Protein AF-0000000082581754 (afdb_homodimer)

pLDDT: mean 94.75, std 6.31, range [58.22, 98.94]

InterPro domains:
  IPR000086 NUDIX hydrolase domain [PF00293] (7-72)
  IPR000086 NUDIX hydrolase domain [PS51462] (4-154)
  IPR015797 NUDIX hydrolase-like domain superfamily [SSF55811] (6-152)
  IPR020084 NUDIX hydrolase, conserved site [PS00893] (45-66)

Structure (mmCIF, N/CA/C/O backbone):
data_AF-0000000082581754-model_v1
#
loop_
_entity.id
_entity.type
_entity.pdbx_description
1 polymer 'NUDIX domain-containing protein'
#
loop_
_atom_site.group_PDB
_atom_site.id
_atom_site.type_symbol
_atom_site.label_atom_id
_atom_site.label_alt_id
_atom_site.label_comp_id
_atom_site.label_asym_id
_atom_site.label_entity_id
_atom_site.label_seq_id
_atom_site.pdbx_PDB_ins_code
_atom_site.Cartn_x
_atom_site.Cartn_y
_atom_site.Cartn_z
_atom_site.occupancy
_atom_site.B_iso_or_equiv
_atom_site.auth_seq_id
_atom_site.auth_comp_id
_atom_site.auth_asym_id
_atom_site.auth_atom_id
_atom_site.pdbx_PDB_model_num
ATOM 1 N N . MET A 1 1 ? 9.469 -14.641 16.922 1 58.22 1 MET A N 1
ATOM 2 C CA . MET A 1 1 ? 8.242 -14.398 16.172 1 58.22 1 MET A CA 1
ATOM 3 C C . MET A 1 1 ? 8.469 -13.352 15.086 1 58.22 1 MET A C 1
ATOM 5 O O . MET A 1 1 ? 9.094 -12.32 15.328 1 58.22 1 MET A O 1
ATOM 9 N N . GLU A 1 2 ? 8.148 -13.734 13.773 1 81.12 2 GLU A N 1
ATOM 10 C CA . GLU A 1 2 ? 8.398 -12.828 12.656 1 81.12 2 GLU A CA 1
ATOM 11 C C . GLU A 1 2 ? 7.602 -11.539 12.797 1 81.12 2 GLU A C 1
ATOM 13 O O . GLU A 1 2 ? 6.434 -11.562 13.195 1 81.12 2 GLU A O 1
ATOM 18 N N . LYS A 1 3 ? 8.336 -10.391 12.797 1 90.81 3 LYS A N 1
ATOM 19 C CA . LYS A 1 3 ? 7.688 -9.086 12.844 1 90.81 3 LYS A CA 1
ATOM 20 C C . LYS A 1 3 ? 7.465 -8.531 11.445 1 90.81 3 LYS A C 1
ATOM 22 O O . LYS A 1 3 ? 8.289 -8.734 10.547 1 90.81 3 LYS A O 1
ATOM 27 N N . PHE A 1 4 ? 6.332 -7.867 11.344 1 94.31 4 PHE A N 1
ATOM 28 C CA . PHE A 1 4 ? 5.969 -7.352 10.031 1 94.31 4 PHE A CA 1
ATOM 29 C C . PHE A 1 4 ? 5.848 -5.832 10.062 1 94.31 4 PHE A C 1
ATOM 31 O O . PHE A 1 4 ? 5.633 -5.242 11.125 1 94.31 4 PHE A O 1
ATOM 38 N N . ALA A 1 5 ? 6.051 -5.23 8.906 1 96.12 5 ALA A N 1
ATOM 39 C CA . ALA A 1 5 ? 5.785 -3.803 8.758 1 96.12 5 ALA A CA 1
ATOM 40 C C . ALA A 1 5 ? 4.316 -3.486 9.031 1 96.12 5 ALA A C 1
ATOM 42 O O . ALA A 1 5 ? 3.49 -4.395 9.141 1 96.12 5 ALA A O 1
ATOM 43 N N . LYS A 1 6 ? 4.039 -2.232 9.242 1 96.25 6 LYS A N 1
ATOM 44 C CA . LYS A 1 6 ? 2.66 -1.803 9.453 1 96.25 6 LYS A CA 1
ATOM 45 C C . LYS A 1 6 ? 2.207 -0.849 8.359 1 96.25 6 LYS A C 1
ATOM 47 O O . LYS A 1 6 ? 2.971 0.018 7.926 1 96.25 6 LYS A O 1
ATOM 52 N N . PRO A 1 7 ? 0.976 -1.018 7.895 1 97.88 7 PRO A N 1
ATOM 53 C CA . PRO A 1 7 ? 0.457 -0.084 6.895 1 97.88 7 PRO A CA 1
ATOM 54 C C . PRO A 1 7 ? -0.08 1.206 7.508 1 97.88 7 PRO A C 1
ATOM 56 O O . PRO A 1 7 ? -0.582 1.193 8.633 1 97.88 7 PRO A O 1
ATOM 59 N N . ALA A 1 8 ? 0.047 2.273 6.781 1 98.25 8 ALA A N 1
ATOM 60 C CA . ALA A 1 8 ? -0.428 3.588 7.203 1 98.25 8 ALA A CA 1
ATOM 61 C C . ALA A 1 8 ? -0.979 4.379 6.02 1 98.25 8 ALA A C 1
ATOM 63 O O . ALA A 1 8 ? -0.804 3.982 4.867 1 98.25 8 ALA A O 1
ATOM 64 N N . VAL A 1 9 ? -1.721 5.418 6.348 1 98.75 9 VAL A N 1
ATOM 65 C CA . VAL A 1 9 ? -2.264 6.34 5.352 1 98.75 9 VAL A CA 1
ATOM 66 C C . VAL A 1 9 ? -1.836 7.77 5.684 1 98.75 9 VAL A C 1
ATOM 68 O O . VAL A 1 9 ? -1.629 8.109 6.852 1 98.75 9 VAL A O 1
ATOM 71 N N . GLY A 1 10 ? -1.624 8.539 4.676 1 98.75 10 GLY A N 1
ATOM 72 C CA . GLY A 1 10 ? -1.307 9.953 4.801 1 98.75 10 GLY A CA 1
ATOM 73 C C . GLY A 1 10 ? -2.004 10.82 3.766 1 98.75 10 GLY A C 1
ATOM 74 O O . GLY A 1 10 ? -2.365 10.336 2.689 1 98.75 10 GLY A O 1
ATOM 75 N N . ALA A 1 11 ? -2.221 12.078 4.066 1 98.88 11 ALA A N 1
ATOM 76 C CA . ALA A 1 11 ? -2.984 12.977 3.205 1 98.88 11 ALA A CA 1
ATOM 77 C C . ALA A 1 11 ? -2.191 14.242 2.891 1 98.88 11 ALA A C 1
ATOM 79 O O . ALA A 1 11 ? -1.856 15.016 3.795 1 98.88 11 ALA A O 1
ATOM 80 N N . ILE A 1 12 ? -1.877 14.422 1.675 1 98.88 12 ILE A N 1
ATOM 81 C CA . ILE A 1 12 ? -1.532 15.766 1.221 1 98.88 12 ILE A CA 1
ATOM 82 C C . ILE A 1 12 ? -2.807 16.562 0.962 1 98.88 12 ILE A C 1
ATOM 84 O O . ILE A 1 12 ? -3.52 16.312 -0.012 1 98.88 12 ILE A O 1
ATOM 88 N N . ILE A 1 13 ? -3.084 17.453 1.832 1 98.88 13 ILE A N 1
ATOM 89 C CA . ILE A 1 13 ? -4.297 18.266 1.74 1 98.88 13 ILE A CA 1
ATOM 90 C C . ILE A 1 13 ? -3.955 19.656 1.21 1 98.88 13 ILE A C 1
ATOM 92 O O . ILE A 1 13 ? -3.164 20.375 1.818 1 98.88 13 ILE A O 1
ATOM 96 N N . GLU A 1 14 ? -4.578 19.969 0.118 1 98.12 14 GLU A N 1
ATOM 97 C CA . GLU A 1 14 ? -4.262 21.25 -0.52 1 98.12 14 GLU A CA 1
ATOM 98 C C . GLU A 1 14 ? -5.488 22.156 -0.587 1 98.12 14 GLU A C 1
ATOM 100 O O . GLU A 1 14 ? -6.621 21.672 -0.526 1 98.12 14 GLU A O 1
ATOM 105 N N . LYS A 1 15 ? -5.254 23.344 -0.598 1 96.12 15 LYS A N 1
ATOM 106 C CA . LYS A 1 15 ? -6.27 24.344 -0.876 1 96.12 15 LYS A CA 1
ATOM 107 C C . LYS A 1 15 ? -5.684 25.516 -1.659 1 96.12 15 LYS A C 1
ATOM 109 O O . LYS A 1 15 ? -4.469 25.734 -1.651 1 96.12 15 LYS A O 1
ATOM 114 N N . GLU A 1 16 ? -6.531 26.156 -2.381 1 95.31 16 GLU A N 1
ATOM 115 C CA . GLU A 1 16 ? -6.133 27.344 -3.137 1 95.31 16 GLU A CA 1
ATOM 116 C C . GLU A 1 16 ? -6.836 28.594 -2.619 1 95.31 16 GLU A C 1
ATOM 118 O O . GLU A 1 16 ? -8.062 28.609 -2.492 1 95.31 16 GLU A O 1
ATOM 123 N N . ILE A 1 17 ? -6.074 29.562 -2.25 1 92.38 17 ILE A N 1
ATOM 124 C CA . ILE A 1 17 ? -6.582 30.859 -1.815 1 92.38 17 ILE A CA 1
ATOM 125 C C . ILE A 1 17 ? -6.008 31.969 -2.699 1 92.38 17 ILE A C 1
ATOM 127 O O . ILE A 1 17 ? -4.793 32.188 -2.721 1 92.38 17 ILE A O 1
ATOM 131 N N . ASP A 1 18 ? -6.855 32.688 -3.467 1 94.38 18 ASP A N 1
ATOM 132 C CA . ASP A 1 18 ? -6.469 33.812 -4.309 1 94.38 18 ASP A CA 1
ATOM 133 C C . ASP A 1 18 ? -5.363 33.406 -5.289 1 94.38 18 ASP A C 1
ATOM 135 O O . ASP A 1 18 ? -4.367 34.125 -5.426 1 94.38 18 ASP A O 1
ATOM 139 N N . GLY A 1 19 ? -5.406 32.188 -5.773 1 93.75 19 GLY A N 1
ATOM 140 C CA . GLY A 1 19 ? -4.48 31.734 -6.793 1 93.75 19 GLY A CA 1
ATOM 141 C C . GLY A 1 19 ? -3.213 31.141 -6.223 1 93.75 19 GLY A C 1
ATOM 142 O O . GLY A 1 19 ? -2.346 30.672 -6.969 1 93.75 19 GLY A O 1
ATOM 143 N N . GLU A 1 20 ? -3.137 31.203 -4.895 1 96.06 20 GLU A N 1
ATOM 144 C CA . GLU A 1 20 ? -1.975 30.641 -4.219 1 96.06 20 GLU A CA 1
ATOM 145 C C . GLU A 1 20 ? -2.303 29.266 -3.619 1 96.06 20 GLU A C 1
ATOM 147 O O . GLU A 1 20 ? -3.373 29.078 -3.037 1 96.06 20 GLU A O 1
ATOM 152 N N . LYS A 1 21 ? -1.364 28.359 -3.818 1 97.31 21 LYS A N 1
ATOM 153 C CA . LYS A 1 21 ? -1.571 27 -3.311 1 97.31 21 LYS A CA 1
ATOM 154 C C . LYS A 1 21 ? -1.001 26.844 -1.904 1 97.31 21 LYS A C 1
ATOM 156 O O . LYS A 1 21 ? 0.095 27.328 -1.616 1 97.31 21 LYS A O 1
ATOM 161 N N . PHE A 1 22 ? -1.786 26.25 -1.06 1 98.31 22 PHE A N 1
ATOM 162 C CA . PHE A 1 22 ? -1.384 25.938 0.308 1 98.31 22 PHE A CA 1
ATOM 163 C C . PHE A 1 22 ? -1.492 24.438 0.583 1 98.31 22 PHE A C 1
ATOM 165 O O . PHE A 1 22 ? -2.35 23.766 0.014 1 98.31 22 PHE A O 1
ATOM 172 N N . ILE A 1 23 ? -0.626 23.922 1.384 1 98.62 23 ILE A N 1
ATOM 173 C CA . ILE A 1 23 ? -0.651 22.531 1.849 1 98.62 23 ILE A CA 1
ATOM 174 C C . ILE A 1 23 ? -0.729 22.5 3.373 1 98.62 23 ILE A C 1
ATOM 176 O O . ILE A 1 23 ? -0.051 23.281 4.051 1 98.62 23 ILE A O 1
ATOM 180 N N . LEU A 1 24 ? -1.583 21.688 3.914 1 98.31 24 LEU A N 1
ATOM 181 C CA . LEU A 1 24 ? -1.697 21.547 5.359 1 98.31 24 LEU A CA 1
ATOM 182 C C . LEU A 1 24 ? -0.511 20.766 5.926 1 98.31 24 LEU A C 1
ATOM 184 O O . LEU A 1 24 ? -0.194 19.672 5.453 1 98.31 24 LEU A O 1
ATOM 188 N N . VAL A 1 25 ? 0.156 21.375 6.875 1 97.69 25 VAL A N 1
ATOM 189 C CA . VAL A 1 25 ? 1.265 20.703 7.547 1 97.69 25 VAL A CA 1
ATOM 190 C C . VAL A 1 25 ? 1.129 20.859 9.055 1 97.69 25 VAL A C 1
ATOM 192 O O . VAL A 1 25 ? 0.3 21.641 9.531 1 97.69 25 VAL A O 1
ATOM 195 N N . GLN A 1 26 ? 1.833 20.031 9.742 1 96.62 26 GLN A N 1
ATOM 196 C CA . GLN A 1 26 ? 1.877 20.047 11.195 1 96.62 26 GLN A CA 1
ATOM 197 C C . GLN A 1 26 ? 3.254 19.641 11.711 1 96.62 26 GLN A C 1
ATOM 199 O O . GLN A 1 26 ? 4.098 19.172 10.938 1 96.62 26 GLN A O 1
ATOM 204 N N . GLU A 1 27 ? 3.451 19.938 12.953 1 94.19 27 GLU A N 1
ATOM 205 C CA . GLU A 1 27 ? 4.668 19.484 13.625 1 94.19 27 GLU A CA 1
ATOM 206 C C . GLU A 1 27 ? 4.414 18.203 14.414 1 94.19 27 GLU A C 1
ATOM 208 O O . GLU A 1 27 ? 3.469 18.125 15.203 1 94.19 27 GLU A O 1
ATOM 213 N N . ARG A 1 28 ? 5.23 17.219 14.133 1 91.69 28 ARG A N 1
ATOM 214 C CA . ARG A 1 28 ? 5.113 15.93 14.82 1 91.69 28 ARG A CA 1
ATOM 215 C C . ARG A 1 28 ? 5.387 16.078 16.312 1 91.69 28 ARG A C 1
ATOM 217 O O . ARG A 1 28 ? 6.391 16.672 16.703 1 91.69 28 ARG A O 1
ATOM 224 N N . GLN A 1 29 ? 4.422 15.617 17.141 1 87.25 29 GLN A N 1
ATOM 225 C CA . GLN A 1 29 ? 4.582 15.578 18.594 1 87.25 29 GLN A CA 1
ATOM 226 C C . GLN A 1 29 ? 3.977 14.305 19.172 1 87.25 29 GLN A C 1
ATOM 228 O O . GLN A 1 29 ? 2.814 14.289 19.578 1 87.25 29 GLN A O 1
ATOM 233 N N . LYS A 1 30 ? 4.844 13.273 19.188 1 81.44 30 LYS A N 1
ATOM 234 C CA . LYS A 1 30 ? 4.387 11.992 19.734 1 81.44 30 LYS A CA 1
ATOM 235 C C . LYS A 1 30 ? 5.062 11.695 21.078 1 81.44 30 LYS A C 1
ATOM 237 O O . LYS A 1 30 ? 6.227 12.047 21.281 1 81.44 30 LYS A O 1
ATOM 242 N N . GLU A 1 31 ? 4.359 11.164 21.984 1 77.12 31 GLU A N 1
ATOM 243 C CA . GLU A 1 31 ? 4.867 10.867 23.328 1 77.12 31 GLU A CA 1
ATOM 244 C C . GLU A 1 31 ? 6.195 10.117 23.266 1 77.12 31 GLU A C 1
ATOM 246 O O . GLU A 1 31 ? 7.137 10.445 23.984 1 77.12 31 GLU A O 1
ATOM 251 N N . TYR A 1 32 ? 6.387 9.227 22.359 1 72.88 32 TYR A N 1
ATOM 252 C CA . TYR A 1 32 ? 7.629 8.477 22.219 1 72.88 32 TYR A CA 1
ATOM 253 C C . TYR A 1 32 ? 8.266 8.711 20.859 1 72.88 32 TYR A C 1
ATOM 255 O O . TYR A 1 32 ? 8.867 7.805 20.281 1 72.88 32 TYR A O 1
ATOM 263 N N . GLY A 1 33 ? 8.164 9.922 20.453 1 76.06 33 GLY A N 1
ATOM 264 C CA . GLY A 1 33 ? 8.625 10.203 19.094 1 76.06 33 GLY A CA 1
ATOM 265 C C . GLY A 1 33 ? 10.117 10.453 19.016 1 76.06 33 GLY A C 1
ATOM 266 O O . GLY A 1 33 ? 10.711 10.367 17.938 1 76.06 33 GLY A O 1
ATOM 267 N N . GLY A 1 34 ? 10.727 10.75 20.188 1 79.44 34 GLY A N 1
ATOM 268 C CA . GLY A 1 34 ? 12.172 10.93 20.234 1 79.44 34 GLY A CA 1
ATOM 269 C C . GLY A 1 34 ? 12.664 12.008 19.297 1 79.44 34 GLY A C 1
ATOM 270 O O . GLY A 1 34 ? 12.172 13.141 19.312 1 79.44 34 GLY A O 1
ATOM 271 N N . LYS A 1 35 ? 13.664 11.594 18.453 1 82.38 35 LYS A N 1
ATOM 272 C CA . LYS A 1 35 ? 14.375 12.516 17.578 1 82.38 35 LYS A CA 1
ATOM 273 C C . LYS A 1 35 ? 13.461 13.031 16.469 1 82.38 35 LYS A C 1
ATOM 275 O O . LYS A 1 35 ? 13.773 14.016 15.805 1 82.38 35 LYS A O 1
ATOM 280 N N . GLU A 1 36 ? 12.312 12.383 16.234 1 87.69 36 GLU A N 1
ATOM 281 C CA . GLU A 1 36 ? 11.43 12.758 15.141 1 87.69 36 GLU A CA 1
ATOM 282 C C . GLU A 1 36 ? 10.461 13.859 15.555 1 87.69 36 GLU A C 1
ATOM 284 O O . GLU A 1 36 ? 9.828 14.492 14.711 1 87.69 36 GLU A O 1
ATOM 289 N N . ASN A 1 37 ? 10.367 14.094 16.875 1 90.06 37 ASN A N 1
ATOM 290 C CA . ASN A 1 37 ? 9.523 15.195 17.328 1 90.06 37 ASN A CA 1
ATOM 291 C C . ASN A 1 37 ? 10.047 16.547 16.844 1 90.06 37 ASN A C 1
ATOM 293 O O . ASN A 1 37 ? 11.258 16.781 16.875 1 90.06 37 ASN A O 1
ATOM 297 N N . GLY A 1 38 ? 9.109 17.344 16.375 1 91.69 38 GLY A N 1
ATOM 298 C CA . GLY A 1 38 ? 9.484 18.656 15.859 1 91.69 38 GLY A CA 1
ATOM 299 C C . GLY A 1 38 ? 9.562 18.719 14.352 1 91.69 38 GLY A C 1
ATOM 300 O O . GLY A 1 38 ? 9.555 19.797 13.758 1 91.69 38 GLY A O 1
ATOM 301 N N . MET A 1 39 ? 9.609 17.578 13.711 1 94.12 39 MET A N 1
ATOM 302 C CA . MET A 1 39 ? 9.688 17.516 12.25 1 94.12 39 MET A CA 1
ATOM 303 C C . MET A 1 39 ? 8.344 17.891 11.625 1 94.12 39 MET A C 1
ATOM 305 O O . MET A 1 39 ? 7.293 17.672 12.227 1 94.12 39 MET A O 1
ATOM 309 N N . LEU A 1 40 ? 8.43 18.406 10.445 1 96.56 40 LEU A N 1
ATOM 310 C CA . LEU A 1 40 ? 7.23 18.719 9.672 1 96.56 40 LEU A CA 1
ATOM 311 C C . LEU A 1 40 ? 6.641 17.453 9.055 1 96.56 40 LEU A C 1
ATOM 313 O O . LEU A 1 40 ? 7.375 16.594 8.57 1 96.56 40 LEU A O 1
ATOM 317 N N . GLU A 1 41 ? 5.301 17.328 9.133 1 97 41 GLU A N 1
ATOM 318 C CA . GLU A 1 41 ? 4.645 16.156 8.547 1 97 41 GLU A CA 1
ATOM 319 C C . GLU A 1 41 ? 3.256 16.516 8.023 1 97 41 GLU A C 1
ATOM 321 O O . GLU A 1 41 ? 2.738 17.594 8.297 1 97 41 GLU A O 1
ATOM 326 N N . ILE A 1 42 ? 2.762 15.703 7.152 1 98.12 42 ILE A N 1
ATOM 327 C CA . ILE A 1 42 ? 1.354 15.742 6.773 1 98.12 42 ILE A CA 1
ATOM 328 C C . ILE A 1 42 ? 0.55 14.812 7.68 1 98.12 42 ILE A C 1
ATOM 330 O O . ILE A 1 42 ? 1.111 13.922 8.32 1 98.12 42 ILE A O 1
ATOM 334 N N . PRO A 1 43 ? -0.747 15.086 7.863 1 97.5 43 PRO A N 1
ATOM 335 C CA . PRO A 1 43 ? -1.553 14.172 8.672 1 97.5 43 PRO A CA 1
ATOM 336 C C . PRO A 1 43 ? -1.482 12.734 8.18 1 97.5 43 PRO A C 1
ATOM 338 O O . PRO A 1 43 ? -1.605 12.477 6.98 1 97.5 43 PRO A O 1
ATOM 341 N N . ALA A 1 44 ? -1.286 11.836 9.086 1 97.31 44 ALA A N 1
ATOM 342 C CA . ALA A 1 44 ? -1.122 10.43 8.742 1 97.31 44 ALA A CA 1
ATOM 343 C C . ALA A 1 44 ? -1.36 9.539 9.961 1 97.31 44 ALA A C 1
ATOM 345 O O . ALA A 1 44 ? -1.372 10.016 11.094 1 97.31 44 ALA A O 1
ATOM 346 N N . GLY A 1 45 ? -1.563 8.289 9.727 1 96.25 45 GLY A N 1
ATOM 347 C CA . GLY A 1 45 ? -1.725 7.332 10.805 1 96.25 45 GLY A CA 1
ATOM 348 C C . GLY A 1 45 ? -1.857 5.902 10.328 1 96.25 45 GLY A C 1
ATOM 349 O O . GLY A 1 45 ? -1.938 5.652 9.117 1 96.25 45 GLY A O 1
ATOM 350 N N . LYS A 1 46 ? -1.871 5.016 11.289 1 96.69 46 LYS A N 1
ATOM 351 C CA . LYS A 1 46 ? -1.91 3.592 10.969 1 96.69 46 LYS A CA 1
ATOM 352 C C . LYS A 1 46 ? -3.328 3.145 10.625 1 96.69 46 LYS A C 1
ATOM 354 O O . LYS A 1 46 ? -4.301 3.783 11.031 1 96.69 46 LYS A O 1
ATOM 359 N N . ILE A 1 47 ? -3.402 2.105 9.859 1 98.19 47 ILE A N 1
ATOM 360 C CA . ILE A 1 47 ? -4.68 1.529 9.453 1 98.19 47 ILE A CA 1
ATOM 361 C C . ILE A 1 47 ? -5.059 0.398 10.406 1 98.19 47 ILE A C 1
ATOM 363 O O . ILE A 1 47 ? -4.328 -0.586 10.531 1 98.19 47 ILE A O 1
ATOM 367 N N . ARG A 1 48 ? -6.234 0.46 11.039 1 97.5 48 ARG A N 1
ATOM 368 C CA . ARG A 1 48 ? -6.73 -0.586 11.93 1 97.5 48 ARG A CA 1
ATOM 369 C C . ARG A 1 48 ? -7.195 -1.804 11.133 1 97.5 48 ARG A C 1
ATOM 371 O O . ARG A 1 48 ? -7.473 -1.703 9.938 1 97.5 48 ARG A O 1
ATOM 378 N N . GLU A 1 49 ? -7.289 -2.936 11.852 1 97.5 49 GLU A N 1
ATOM 379 C CA . GLU A 1 49 ? -7.742 -4.168 11.211 1 97.5 49 GLU A CA 1
ATOM 380 C C . GLU A 1 49 ? -9.109 -3.979 10.562 1 97.5 49 GLU A C 1
ATOM 382 O O . GLU A 1 49 ? -10.062 -3.539 11.219 1 97.5 49 GLU A O 1
ATOM 387 N N . TYR A 1 50 ? -9.203 -4.184 9.211 1 97.38 50 TYR A N 1
ATOM 388 C CA . TYR A 1 50 ? -10.406 -4.23 8.383 1 97.38 50 TYR A CA 1
ATOM 389 C C . TYR A 1 50 ? -11.008 -2.84 8.219 1 97.38 50 TYR A C 1
ATOM 391 O O . TYR A 1 50 ? -12.125 -2.695 7.727 1 97.38 50 TYR A O 1
ATOM 399 N N . GLU A 1 51 ? -10.227 -1.842 8.664 1 97.94 51 GLU A N 1
ATOM 400 C CA . GLU A 1 51 ? -10.664 -0.47 8.422 1 97.94 51 GLU A CA 1
ATOM 401 C C . GLU A 1 51 ? -10.406 -0.059 6.977 1 97.94 51 GLU A C 1
ATOM 403 O O . GLU A 1 51 ? -9.273 -0.106 6.504 1 97.94 51 GLU A O 1
ATOM 408 N N . ASN A 1 52 ? -11.477 0.307 6.371 1 98.38 52 ASN A N 1
ATOM 409 C CA . ASN A 1 52 ? -11.32 0.809 5.008 1 98.38 52 ASN A CA 1
ATOM 410 C C . ASN A 1 52 ? -10.25 1.897 4.93 1 98.38 52 ASN A C 1
ATOM 412 O O . ASN A 1 52 ? -10.242 2.822 5.746 1 98.38 52 ASN A O 1
ATOM 416 N N . VAL A 1 53 ? -9.43 1.79 3.951 1 98.69 53 VAL A N 1
ATOM 417 C CA . VAL A 1 53 ? -8.266 2.66 3.824 1 98.69 53 VAL A CA 1
ATOM 418 C C . VAL A 1 53 ? -8.719 4.121 3.775 1 98.69 53 VAL A C 1
ATOM 420 O O . VAL A 1 53 ? -8.078 4.992 4.375 1 98.69 53 VAL A O 1
ATOM 423 N N . PHE A 1 54 ? -9.758 4.418 3.057 1 98.81 54 PHE A N 1
ATOM 424 C CA . PHE A 1 54 ? -10.25 5.785 2.936 1 98.81 54 PHE A CA 1
ATOM 425 C C . PHE A 1 54 ? -10.891 6.25 4.238 1 98.81 54 PHE A C 1
ATOM 427 O O . PHE A 1 54 ? -10.789 7.422 4.605 1 98.81 54 PHE A O 1
ATOM 434 N N . GLU A 1 55 ? -11.523 5.332 4.965 1 98.69 55 GLU A N 1
ATOM 435 C CA . GLU A 1 55 ? -12.07 5.66 6.281 1 98.69 55 GLU A CA 1
ATOM 436 C C . GLU A 1 55 ? -10.961 5.914 7.293 1 98.69 55 GLU A C 1
ATOM 438 O O . GLU A 1 55 ? -11.086 6.785 8.156 1 98.69 55 GLU A O 1
ATOM 443 N N . ALA A 1 56 ? -9.922 5.121 7.207 1 98.69 56 ALA A N 1
ATOM 444 C CA . ALA A 1 56 ? -8.758 5.371 8.047 1 98.69 56 ALA A CA 1
ATOM 445 C C . ALA A 1 56 ? -8.195 6.77 7.809 1 98.69 56 ALA A C 1
ATOM 447 O O . ALA A 1 56 ? -7.859 7.48 8.758 1 98.69 56 ALA A O 1
ATOM 448 N N . LEU A 1 57 ? -8.109 7.145 6.516 1 98.81 57 LEU A N 1
ATOM 449 C CA . LEU A 1 57 ? -7.59 8.461 6.152 1 98.81 57 LEU A CA 1
ATOM 450 C C . LEU A 1 57 ? -8.469 9.57 6.727 1 98.81 57 LEU A C 1
ATOM 452 O O . LEU A 1 57 ? -7.961 10.516 7.336 1 98.81 57 LEU A O 1
ATOM 456 N N . ARG A 1 58 ? -9.75 9.375 6.582 1 98.81 58 ARG A N 1
ATOM 457 C CA . ARG A 1 58 ? -10.695 10.359 7.098 1 98.81 58 ARG A CA 1
ATOM 458 C C . ARG A 1 58 ? -10.617 10.445 8.617 1 98.81 58 ARG A C 1
ATOM 460 O O . ARG A 1 58 ? -10.641 11.539 9.188 1 98.81 58 ARG A O 1
ATOM 467 N N . ARG A 1 59 ? -10.508 9.344 9.281 1 98.06 59 ARG A N 1
ATOM 468 C CA . ARG A 1 59 ? -10.422 9.305 10.734 1 98.06 59 ARG A CA 1
ATOM 469 C C . ARG A 1 59 ? -9.156 10.008 11.227 1 98.06 59 ARG A C 1
ATOM 471 O O . ARG A 1 59 ? -9.219 10.883 12.086 1 98.06 59 ARG A O 1
ATOM 478 N N . GLU A 1 60 ? -8.016 9.656 10.633 1 97.19 60 GLU A N 1
ATOM 479 C CA . GLU A 1 60 ? -6.73 10.211 11.062 1 97.19 60 GLU A CA 1
ATOM 480 C C . GLU A 1 60 ? -6.672 11.719 10.836 1 97.19 60 GLU A C 1
ATOM 482 O O . GLU A 1 60 ? -6.164 12.453 11.68 1 97.19 60 GLU A O 1
ATOM 487 N N . VAL A 1 61 ? -7.203 12.188 9.695 1 97.81 61 VAL A N 1
ATOM 488 C CA . VAL A 1 61 ? -7.203 13.617 9.398 1 97.81 61 VAL A CA 1
ATOM 489 C C . VAL A 1 61 ? -8.094 14.359 10.391 1 97.81 61 VAL A C 1
ATOM 491 O O . VAL A 1 61 ? -7.707 15.391 10.938 1 97.81 61 VAL A O 1
ATOM 494 N N . LYS A 1 62 ? -9.234 13.773 10.664 1 97.12 62 LYS A N 1
ATOM 495 C CA . LYS A 1 62 ? -10.141 14.391 11.625 1 97.12 62 LYS A CA 1
ATOM 496 C C . LYS A 1 62 ? -9.516 14.43 13.023 1 97.12 62 LYS A C 1
ATOM 498 O O . LYS A 1 62 ? -9.547 15.461 13.688 1 97.12 62 LYS A O 1
ATOM 503 N N . GLU A 1 63 ? -8.93 13.359 13.453 1 95.12 63 GLU A N 1
ATOM 504 C CA . GLU A 1 63 ? -8.328 13.25 14.781 1 95.12 63 GLU A CA 1
ATOM 505 C C . GLU A 1 63 ? -7.156 14.219 14.938 1 95.12 63 GLU A C 1
ATOM 507 O O . GLU A 1 63 ? -6.992 14.844 15.984 1 95.12 63 GLU A O 1
ATOM 512 N N . GLU A 1 64 ? -6.391 14.406 13.891 1 95.19 64 GLU A N 1
ATOM 513 C CA . GLU A 1 64 ? -5.137 15.148 14.008 1 95.19 64 GLU A CA 1
ATOM 514 C C . GLU A 1 64 ? -5.344 16.625 13.703 1 95.19 64 GLU A C 1
ATOM 516 O O . GLU A 1 64 ? -4.594 17.484 14.188 1 95.19 64 GLU A O 1
ATOM 521 N N . THR A 1 65 ? -6.352 16.984 12.836 1 96.06 65 THR A N 1
ATOM 522 C CA . THR A 1 65 ? -6.406 18.344 12.336 1 96.06 65 THR A CA 1
ATOM 523 C C . THR A 1 65 ? -7.773 18.969 12.609 1 96.06 65 THR A C 1
ATOM 525 O O . THR A 1 65 ? -7.934 20.188 12.523 1 96.06 65 THR A O 1
ATOM 528 N N . GLY A 1 66 ? -8.773 18.125 12.875 1 95.69 66 GLY A N 1
ATOM 529 C CA . GLY A 1 66 ? -10.141 18.609 13.039 1 95.69 66 GLY A CA 1
ATOM 530 C C . GLY A 1 66 ? -10.875 18.766 11.719 1 95.69 66 GLY A C 1
ATOM 531 O O . GLY A 1 66 ? -12.086 18.984 11.703 1 95.69 66 GLY A O 1
ATOM 532 N N . LEU A 1 67 ? -10.234 18.609 10.594 1 97.38 67 LEU A N 1
ATOM 533 C CA . LEU A 1 67 ? -10.836 18.828 9.289 1 97.38 67 LEU A CA 1
ATOM 534 C C . LEU A 1 67 ? -11.586 17.594 8.812 1 97.38 67 LEU A C 1
ATOM 536 O O . LEU A 1 67 ? -11.312 16.484 9.273 1 97.38 67 LEU A O 1
ATOM 540 N N . ILE A 1 68 ? -12.492 17.844 7.926 1 98.31 68 ILE A N 1
ATOM 541 C CA . ILE A 1 68 ? -13.25 16.781 7.277 1 98.31 68 ILE A CA 1
ATOM 542 C C . ILE A 1 68 ? -12.844 16.688 5.805 1 98.31 68 ILE A C 1
ATOM 544 O O . ILE A 1 68 ? -12.984 17.656 5.055 1 98.31 68 ILE A O 1
ATOM 548 N N . ILE A 1 69 ? -12.359 15.539 5.398 1 98.75 69 ILE A N 1
ATOM 549 C CA . ILE A 1 69 ? -11.977 15.336 4.008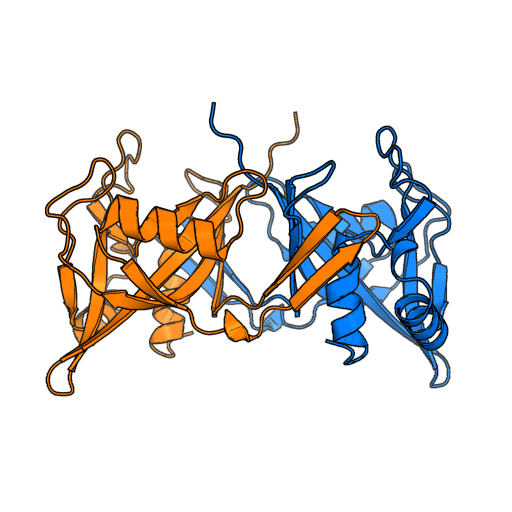 1 98.75 69 ILE A CA 1
ATOM 550 C C . ILE A 1 69 ? -13.219 15.391 3.115 1 98.75 69 ILE A C 1
ATOM 552 O O . ILE A 1 69 ? -14.219 14.734 3.396 1 98.75 69 ILE A O 1
ATOM 556 N N . THR A 1 70 ? -13.125 16.141 2.064 1 98.38 70 THR A N 1
ATOM 557 C CA . THR A 1 70 ? -14.25 16.281 1.142 1 98.38 70 THR A CA 1
ATOM 558 C C . THR A 1 70 ? -13.969 15.523 -0.159 1 98.38 70 THR A C 1
ATOM 560 O O . THR A 1 70 ? -14.891 15.203 -0.907 1 98.38 70 THR A O 1
ATOM 563 N N . LYS A 1 71 ? -12.711 15.328 -0.445 1 98.44 71 LYS A N 1
ATOM 564 C CA . LYS A 1 71 ? -12.312 14.648 -1.676 1 98.44 71 LYS A CA 1
ATOM 565 C C . LYS A 1 71 ? -10.992 13.914 -1.491 1 98.44 71 LYS A C 1
ATOM 567 O O . LYS A 1 71 ? -10.055 14.445 -0.888 1 98.44 71 LYS A O 1
ATOM 572 N N . ILE A 1 72 ? -10.969 12.711 -1.889 1 98.75 72 ILE A N 1
ATOM 573 C CA . ILE A 1 72 ? -9.75 11.93 -2.021 1 98.75 72 ILE A CA 1
ATOM 574 C C . ILE A 1 72 ? -9.531 11.555 -3.486 1 98.75 72 ILE A C 1
ATOM 576 O O . ILE A 1 72 ? -10.336 10.836 -4.078 1 98.75 72 ILE A O 1
ATOM 580 N N . ASN A 1 73 ? -8.453 12.047 -4.039 1 98.19 73 ASN A N 1
ATOM 581 C CA . ASN A 1 73 ? -8.18 11.734 -5.441 1 98.19 73 ASN A CA 1
ATOM 582 C C . ASN A 1 73 ? -8.055 10.227 -5.664 1 98.19 73 ASN A C 1
ATOM 584 O O . ASN A 1 73 ? -7.238 9.57 -5.012 1 98.19 73 ASN A O 1
ATOM 588 N N . GLY A 1 74 ? -8.891 9.656 -6.535 1 97 74 GLY A N 1
ATOM 589 C CA . GLY A 1 74 ? -8.797 8.25 -6.898 1 97 74 GLY A CA 1
ATOM 590 C C . GLY A 1 74 ? -9.766 7.371 -6.125 1 97 74 GLY A C 1
ATOM 591 O O . GLY A 1 74 ? -9.922 6.188 -6.438 1 97 74 GLY A O 1
ATOM 592 N N . GLU A 1 75 ? -10.383 7.902 -5.066 1 98 75 GLU A N 1
ATOM 593 C CA . GLU A 1 75 ? -11.344 7.105 -4.301 1 98 75 GLU A CA 1
ATOM 594 C C . GLU A 1 75 ? -12.477 6.605 -5.184 1 98 75 GLU A C 1
ATOM 596 O O . GLU A 1 75 ? -12.922 5.465 -5.047 1 98 75 GLU A O 1
ATOM 601 N N . GLU A 1 76 ? -12.914 7.48 -6.141 1 95.62 76 GLU A N 1
ATOM 602 C CA . GLU A 1 76 ? -14.039 7.16 -7.012 1 95.62 76 GLU A CA 1
ATOM 603 C C . GLU A 1 76 ? -13.695 6.039 -7.98 1 95.62 76 GLU A C 1
ATOM 605 O O . GLU A 1 76 ? -14.586 5.406 -8.555 1 95.62 76 GLU A O 1
ATOM 610 N N . CYS A 1 77 ? -12.406 5.754 -8.203 1 95.25 77 CYS A N 1
ATOM 611 C CA . CYS A 1 77 ? -11.953 4.746 -9.148 1 95.25 77 CYS A CA 1
ATOM 612 C C . CYS A 1 77 ? -11.633 3.434 -8.445 1 95.25 77 CYS A C 1
ATOM 614 O O . CYS A 1 77 ? -11.18 2.479 -9.078 1 95.25 77 CYS A O 1
ATOM 616 N N . SER A 1 78 ? -11.852 3.381 -7.141 1 97.19 78 SER A N 1
ATOM 617 C CA . SER A 1 78 ? -11.594 2.145 -6.41 1 97.19 78 SER A CA 1
ATOM 618 C C . SER A 1 78 ? -12.555 1.039 -6.836 1 97.19 78 SER A C 1
ATOM 620 O O . SER A 1 78 ? -13.695 1.314 -7.227 1 97.19 78 SER A O 1
ATOM 622 N N . ALA A 1 79 ? -12.047 -0.185 -6.801 1 96.94 79 ALA A N 1
ATOM 623 C CA . ALA A 1 79 ? -12.852 -1.348 -7.164 1 96.94 79 ALA A CA 1
ATOM 624 C C . ALA A 1 79 ? -13.203 -2.182 -5.934 1 96.94 79 ALA A C 1
ATOM 626 O O . ALA A 1 79 ? -12.367 -2.361 -5.043 1 96.94 79 ALA A O 1
ATOM 627 N N . GLN A 1 80 ? -14.391 -2.641 -5.953 1 95.75 80 GLN A N 1
ATOM 628 C CA . GLN A 1 80 ? -14.844 -3.506 -4.867 1 95.75 80 GLN A CA 1
ATOM 629 C C . GLN A 1 80 ? -15.305 -4.859 -5.402 1 95.75 80 GLN A C 1
ATOM 631 O O . GLN A 1 80 ? -15.883 -4.945 -6.484 1 95.75 80 GLN A O 1
ATOM 636 N N . SER A 1 81 ? -14.945 -5.898 -4.699 1 95.44 81 SER A N 1
ATOM 637 C CA . SER A 1 81 ? -15.398 -7.25 -5 1 95.44 81 SER A CA 1
ATOM 638 C C . SER A 1 81 ? -15.812 -7.992 -3.73 1 95.44 81 SER A C 1
ATOM 640 O O . SER A 1 81 ? -15.453 -7.582 -2.623 1 95.44 81 SER A O 1
ATOM 642 N N . CYS A 1 82 ? -16.672 -8.898 -3.912 1 95.44 82 CYS A N 1
ATOM 643 C CA . CYS A 1 82 ? -17.078 -9.828 -2.863 1 95.44 82 CYS A CA 1
ATOM 644 C C . CYS A 1 82 ? -16.781 -11.266 -3.268 1 95.44 82 CYS A C 1
ATOM 646 O O . CYS A 1 82 ? -17.234 -11.719 -4.32 1 95.44 82 CYS A O 1
ATOM 648 N N . VAL A 1 83 ? -15.961 -11.938 -2.529 1 93.12 83 VAL A N 1
ATOM 649 C CA . VAL A 1 83 ? -15.578 -13.328 -2.785 1 93.12 83 VAL A CA 1
ATOM 650 C C . VAL A 1 83 ? -15.906 -14.18 -1.565 1 93.12 83 VAL A C 1
ATOM 652 O O . VAL A 1 83 ? -15.383 -13.938 -0.473 1 93.12 83 VAL A O 1
ATOM 655 N N . ASN A 1 84 ? -16.766 -15.211 -1.754 1 94.06 84 ASN A N 1
ATOM 656 C CA . ASN A 1 84 ? -17.172 -16.109 -0.678 1 94.06 84 ASN A CA 1
ATOM 657 C C . ASN A 1 84 ? -17.672 -15.336 0.538 1 94.06 84 ASN A C 1
ATOM 659 O O . ASN A 1 84 ? -17.297 -15.641 1.672 1 94.06 84 ASN A O 1
ATOM 663 N N . GLY A 1 85 ? -18.344 -14.203 0.291 1 94.19 85 GLY A N 1
ATOM 664 C CA . GLY A 1 85 ? -18.984 -13.438 1.338 1 94.19 85 GLY A CA 1
ATOM 665 C C . GLY A 1 85 ? -18.078 -12.414 1.984 1 94.19 85 GLY A C 1
ATOM 666 O O . GLY A 1 85 ? -18.5 -11.672 2.875 1 94.19 85 GLY A O 1
ATOM 667 N N . ASN A 1 86 ? -16.828 -12.375 1.575 1 95.88 86 ASN A N 1
ATOM 668 C CA . ASN A 1 86 ? -15.883 -11.414 2.125 1 95.88 86 ASN A CA 1
ATOM 669 C C . ASN A 1 86 ? -15.609 -10.266 1.149 1 95.88 86 ASN A C 1
ATOM 671 O O . ASN A 1 86 ? -15.5 -10.492 -0.058 1 95.88 86 ASN A O 1
ATOM 675 N N . LYS A 1 87 ? -15.453 -9.094 1.681 1 96.81 87 LYS A N 1
ATOM 676 C CA . LYS A 1 87 ? -15.32 -7.895 0.853 1 96.81 87 LYS A CA 1
ATOM 677 C C . LYS A 1 87 ? -13.852 -7.488 0.719 1 96.81 87 LYS A C 1
ATOM 679 O O . LYS A 1 87 ? -13.086 -7.582 1.68 1 96.81 87 LYS A O 1
ATOM 684 N N . VAL A 1 88 ? -13.523 -7.012 -0.486 1 97.25 88 VAL A N 1
ATOM 685 C CA . VAL A 1 88 ? -12.195 -6.48 -0.763 1 97.25 88 VAL A CA 1
ATOM 686 C C . VAL A 1 88 ? -12.312 -5.199 -1.59 1 97.25 88 VAL A C 1
ATOM 688 O O . VAL A 1 88 ? -13.258 -5.039 -2.363 1 97.25 88 VAL A O 1
ATOM 691 N N . ILE A 1 89 ? -11.375 -4.324 -1.379 1 98.25 89 ILE A N 1
ATOM 692 C CA . ILE A 1 89 ? -11.297 -3.092 -2.156 1 98.25 89 ILE A CA 1
ATOM 693 C C . ILE A 1 89 ? -9.906 -2.955 -2.766 1 98.25 89 ILE A C 1
ATOM 695 O O . ILE A 1 89 ? -8.914 -3.381 -2.168 1 98.25 89 ILE A O 1
ATOM 699 N N . SER A 1 90 ? -9.852 -2.467 -3.963 1 98.62 90 SER A N 1
ATOM 700 C CA . SER A 1 90 ? -8.586 -2.117 -4.602 1 98.62 90 SER A CA 1
ATOM 701 C C . SER A 1 90 ? -8.547 -0.64 -4.984 1 98.62 90 SER A C 1
ATOM 703 O O . SER A 1 90 ? -9.57 -0.067 -5.367 1 98.62 90 SER A O 1
ATOM 705 N N . PHE A 1 91 ? -7.402 -0.099 -4.809 1 98.25 91 PHE A N 1
ATOM 706 C CA . PHE A 1 91 ? -7.227 1.335 -5.008 1 98.25 91 PHE A CA 1
ATOM 707 C C . PHE A 1 91 ? -5.809 1.649 -5.465 1 98.25 91 PHE A C 1
ATOM 709 O O . PHE A 1 91 ? -4.953 0.764 -5.504 1 98.25 91 PHE A O 1
ATOM 716 N N . GLN A 1 92 ? -5.641 2.881 -5.898 1 97.62 92 GLN A N 1
ATOM 717 C CA . GLN A 1 92 ? -4.34 3.369 -6.344 1 97.62 92 GLN A CA 1
ATOM 718 C C . GLN A 1 92 ? -3.924 4.609 -5.562 1 97.62 92 GLN A C 1
ATOM 720 O O . GLN A 1 92 ? -4.438 5.707 -5.801 1 97.62 92 GLN A O 1
ATOM 725 N N . PRO A 1 93 ? -2.988 4.402 -4.621 1 98.38 93 PRO A N 1
ATOM 726 C CA . PRO A 1 93 ? -2.48 5.582 -3.91 1 98.38 93 PRO A CA 1
ATOM 727 C C . PRO A 1 93 ? -1.687 6.52 -4.816 1 98.38 93 PRO A C 1
ATOM 729 O O . PRO A 1 93 ? -1.183 6.094 -5.859 1 98.38 93 PRO A O 1
ATOM 732 N N . TYR A 1 94 ? -1.62 7.785 -4.383 1 98.44 94 TYR A N 1
ATOM 733 C CA . TYR A 1 94 ? -0.786 8.758 -5.078 1 98.44 94 TYR A CA 1
ATOM 734 C C . TYR A 1 94 ? 0.685 8.367 -5.008 1 98.44 94 TYR A C 1
ATOM 736 O O . TYR A 1 94 ? 1.421 8.508 -5.984 1 98.44 94 TYR A O 1
ATOM 744 N N . CYS A 1 95 ? 1.042 7.863 -3.857 1 98.31 95 CYS A N 1
ATOM 745 C CA . CYS A 1 95 ? 2.414 7.461 -3.568 1 98.31 95 CYS A CA 1
ATOM 746 C C . CYS A 1 95 ? 2.455 6.43 -2.447 1 98.31 95 CYS A C 1
ATOM 748 O O . CYS A 1 95 ? 1.743 6.559 -1.45 1 98.31 95 CYS A O 1
ATOM 750 N N . VAL A 1 96 ? 3.209 5.375 -2.656 1 98.81 96 VAL A N 1
ATOM 751 C CA . VAL A 1 96 ? 3.482 4.434 -1.576 1 98.81 96 VAL A CA 1
ATOM 752 C C . VAL A 1 96 ? 4.934 4.578 -1.117 1 98.81 96 VAL A C 1
ATOM 754 O O . VAL A 1 96 ? 5.852 4.605 -1.94 1 98.81 96 VAL A O 1
ATOM 757 N N . THR A 1 97 ? 5.152 4.73 0.177 1 98.56 97 THR A N 1
ATOM 758 C CA . THR A 1 97 ? 6.488 4.918 0.729 1 98.56 97 THR A CA 1
ATOM 759 C C . THR A 1 97 ? 6.766 3.91 1.84 1 98.56 97 THR A C 1
ATOM 761 O O . THR A 1 97 ? 5.898 3.652 2.68 1 98.56 97 THR A O 1
ATOM 764 N N . GLN A 1 98 ? 7.945 3.35 1.849 1 98.62 98 GLN A N 1
ATOM 765 C CA . GLN A 1 98 ? 8.406 2.424 2.879 1 98.62 98 GLN A CA 1
ATOM 766 C C . GLN A 1 98 ? 9.719 2.889 3.488 1 98.62 98 GLN A C 1
ATOM 768 O O . GLN A 1 98 ? 10.633 3.312 2.771 1 98.62 98 GLN A O 1
ATOM 773 N N . ASN A 1 99 ? 9.805 2.846 4.816 1 97.56 99 ASN A N 1
ATOM 774 C CA . ASN A 1 99 ? 11.125 3.059 5.402 1 97.56 99 ASN A CA 1
ATOM 775 C C . ASN A 1 99 ? 11.891 1.746 5.562 1 97.56 99 ASN A C 1
ATOM 777 O O . ASN A 1 99 ? 11.297 0.716 5.891 1 97.56 99 ASN A O 1
ATOM 781 N N . LEU A 1 100 ? 13.117 1.771 5.332 1 97.38 100 LEU A N 1
ATOM 782 C CA . LEU A 1 100 ? 13.977 0.591 5.383 1 97.38 100 LEU A CA 1
ATOM 783 C C . LEU A 1 100 ? 14.805 0.578 6.66 1 97.38 100 LEU A C 1
ATOM 785 O O . LEU A 1 100 ? 15.57 -0.361 6.898 1 97.38 100 LEU A O 1
ATOM 789 N N . SER A 1 101 ? 14.734 1.628 7.383 1 94.69 101 SER A N 1
ATOM 790 C CA . SER A 1 101 ? 15.375 1.789 8.68 1 94.69 101 SER A CA 1
ATOM 791 C C . SER A 1 101 ? 14.672 2.854 9.516 1 94.69 101 SER A C 1
ATOM 793 O O . SER A 1 101 ? 13.805 3.572 9.016 1 94.69 101 SER A O 1
ATOM 795 N N . GLY A 1 102 ? 14.977 2.9 10.883 1 88.94 102 GLY A N 1
ATOM 796 C CA . GLY A 1 102 ? 14.391 3.896 11.766 1 88.94 102 GLY A CA 1
ATOM 797 C C . GLY A 1 102 ? 13.531 3.293 12.859 1 88.94 102 GLY A C 1
ATOM 798 O O . GLY A 1 102 ? 13.625 2.098 13.148 1 88.94 102 GLY A O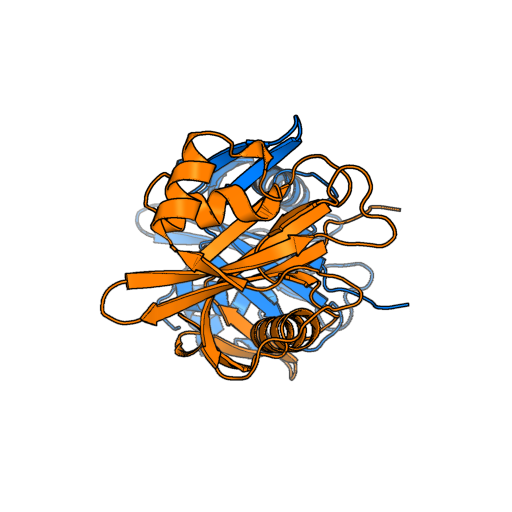 1
ATOM 799 N N . ALA A 1 103 ? 12.711 4.16 13.453 1 79.31 103 ALA A N 1
ATOM 800 C CA . ALA A 1 103 ? 12.039 3.762 14.688 1 79.31 103 ALA A CA 1
ATOM 801 C C . ALA A 1 103 ? 10.836 2.873 14.398 1 79.31 103 ALA A C 1
ATOM 803 O O . ALA A 1 103 ? 10.531 1.954 15.156 1 79.31 103 ALA A O 1
ATOM 804 N N . TYR A 1 104 ? 10.18 3.094 13.234 1 87.88 104 TYR 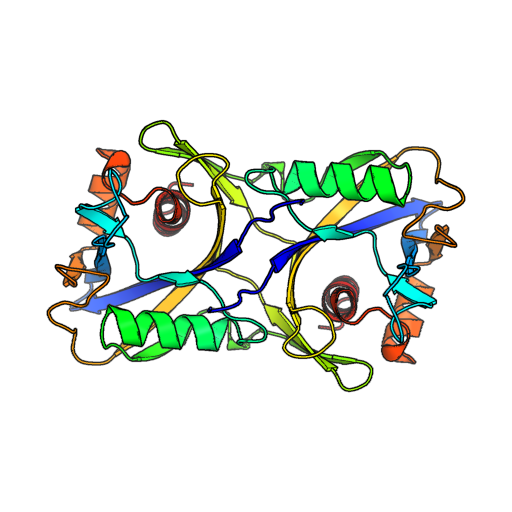A N 1
ATOM 805 C CA . TYR A 1 104 ? 8.977 2.334 12.914 1 87.88 104 TYR A CA 1
ATOM 806 C C . TYR A 1 104 ? 9.039 1.795 11.484 1 87.88 104 TYR A C 1
ATOM 808 O O . TYR A 1 104 ? 9.484 2.492 10.57 1 87.88 104 TYR A O 1
ATOM 816 N N . SER A 1 105 ? 8.68 0.55 11.422 1 95.75 105 SER A N 1
ATOM 817 C CA . SER A 1 105 ? 8.602 -0.056 10.094 1 95.75 105 SER A CA 1
ATOM 818 C C . 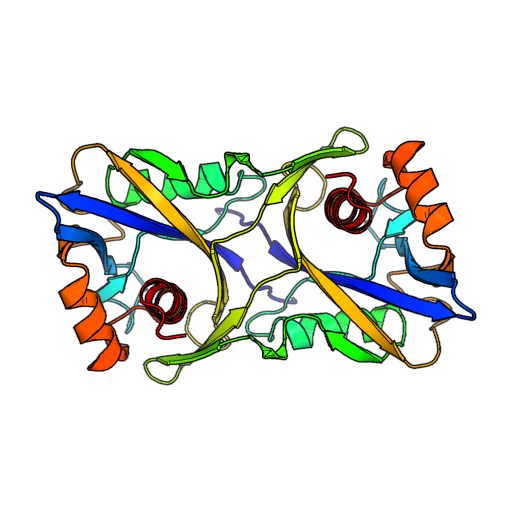SER A 1 105 ? 7.215 0.13 9.484 1 95.75 105 SER A C 1
ATOM 820 O O . SER A 1 105 ? 6.258 -0.537 9.883 1 95.75 105 SER A O 1
ATOM 822 N N . LEU A 1 106 ? 7.164 1.032 8.477 1 97.25 106 LEU A N 1
ATOM 823 C CA . LEU A 1 106 ? 5.867 1.437 7.949 1 97.25 106 LEU A CA 1
ATOM 824 C C . LEU A 1 106 ? 5.84 1.318 6.426 1 97.25 106 LEU A C 1
ATOM 826 O O . LEU A 1 106 ? 6.879 1.441 5.773 1 97.25 106 LEU A O 1
ATOM 830 N N . ILE A 1 107 ? 4.699 1.051 5.926 1 98.5 107 ILE A N 1
ATOM 831 C CA . ILE A 1 107 ? 4.359 1.276 4.523 1 98.5 107 ILE A CA 1
ATOM 832 C C . ILE A 1 107 ? 3.205 2.273 4.43 1 98.5 107 ILE A C 1
ATOM 834 O O . ILE A 1 107 ? 2.084 1.979 4.848 1 98.5 107 ILE A O 1
ATOM 838 N N . LEU A 1 108 ? 3.525 3.426 3.92 1 98.62 108 LEU A N 1
ATOM 839 C CA . LEU A 1 108 ? 2.611 4.562 3.941 1 98.62 108 LEU A CA 1
ATOM 840 C C . LEU A 1 108 ? 1.95 4.754 2.58 1 98.62 108 LEU A C 1
ATOM 842 O O . LEU A 1 108 ? 2.637 4.91 1.567 1 98.62 108 LEU A O 1
ATOM 846 N N . ASN A 1 109 ? 0.609 4.676 2.512 1 98.88 109 ASN A N 1
ATOM 847 C CA . ASN A 1 109 ? -0.187 5.055 1.349 1 98.88 109 ASN A CA 1
ATOM 848 C C . ASN A 1 109 ? -0.624 6.516 1.419 1 98.88 109 ASN A C 1
ATOM 850 O O . ASN A 1 109 ? -1.475 6.875 2.234 1 98.88 109 ASN A O 1
ATOM 854 N N . THR A 1 110 ? -0.085 7.352 0.56 1 98.88 110 THR A N 1
ATOM 855 C CA . THR A 1 110 ? -0.38 8.781 0.573 1 98.88 110 THR A CA 1
ATOM 856 C C . THR A 1 110 ? -1.4 9.133 -0.506 1 98.88 110 THR A C 1
ATOM 858 O O . THR A 1 110 ? -1.315 8.641 -1.633 1 98.88 110 THR A O 1
ATOM 861 N N . PHE A 1 111 ? -2.324 9.977 -0.188 1 98.94 111 PHE A N 1
ATOM 862 C CA . PHE A 1 111 ? -3.361 10.43 -1.108 1 98.94 111 PHE A CA 1
ATOM 863 C C . PHE A 1 111 ? -3.383 11.953 -1.199 1 98.94 111 PHE A C 1
ATOM 865 O O . PHE A 1 111 ? -3.047 12.641 -0.234 1 98.94 111 PHE A O 1
ATOM 872 N N . LEU A 1 112 ? -3.756 12.461 -2.357 1 98.81 112 LEU A N 1
ATOM 873 C CA . LEU A 1 112 ? -4.086 13.867 -2.52 1 98.81 112 LEU A CA 1
ATOM 874 C C . LEU A 1 112 ? -5.535 14.141 -2.121 1 98.81 112 LEU A C 1
ATOM 876 O O . LEU A 1 112 ? -6.445 13.43 -2.559 1 98.81 112 LEU A O 1
ATOM 880 N N . CYS A 1 113 ? -5.703 15.148 -1.278 1 98.88 113 CYS A N 1
ATOM 881 C CA . CYS A 1 113 ? -7.027 15.336 -0.7 1 98.88 113 CYS A CA 1
ATOM 882 C C . CYS A 1 113 ? -7.402 16.812 -0.669 1 98.88 113 CYS A C 1
ATOM 884 O O . CYS A 1 113 ? -6.535 17.688 -0.78 1 98.88 113 CYS A O 1
ATOM 886 N N . GLU A 1 114 ? -8.68 17.031 -0.604 1 98.5 114 GLU A N 1
ATOM 887 C CA . GLU A 1 114 ? -9.273 18.297 -0.185 1 98.5 114 GLU A CA 1
ATOM 888 C C . GLU A 1 114 ? -10.07 18.125 1.106 1 98.5 114 GLU A C 1
ATOM 890 O O . GLU A 1 114 ? -10.625 17.062 1.369 1 98.5 114 GLU A O 1
ATOM 895 N N . ALA A 1 115 ? -10.07 19.156 1.905 1 98.38 115 ALA A N 1
ATOM 896 C CA . ALA A 1 115 ? -10.773 19.094 3.182 1 98.38 115 ALA A CA 1
ATOM 897 C C . ALA A 1 115 ? -11.352 20.453 3.557 1 98.38 115 ALA A C 1
ATOM 899 O O . ALA A 1 115 ? -10.961 21.484 2.986 1 98.38 115 ALA A O 1
ATOM 900 N N . GLU A 1 116 ? -12.312 20.406 4.422 1 97.31 116 GLU A N 1
ATOM 901 C CA . GLU A 1 116 ? -12.953 21.609 4.938 1 97.31 116 GLU A CA 1
ATOM 902 C C . GLU A 1 116 ? -13.125 21.531 6.449 1 97.31 116 GLU A C 1
ATOM 904 O O . GLU A 1 116 ? -12.953 20.469 7.051 1 97.31 116 GLU A O 1
ATOM 909 N N . GLY A 1 117 ? -13.367 22.75 7.012 1 96.38 117 GLY A N 1
ATOM 910 C CA . GLY A 1 117 ? -13.602 22.812 8.445 1 96.38 117 GLY A CA 1
ATOM 911 C C . GLY A 1 117 ? -12.656 23.766 9.164 1 96.38 117 GLY A C 1
ATOM 912 O O . GLY A 1 117 ? -12.008 24.594 8.531 1 96.38 117 GLY A O 1
ATOM 913 N N . VAL A 1 118 ? -12.68 23.672 10.539 1 94.06 118 VAL A N 1
ATOM 914 C CA . VAL A 1 118 ? -11.852 24.516 11.391 1 94.06 118 VAL A CA 1
ATOM 915 C C . VAL A 1 118 ? -10.68 23.703 11.938 1 94.06 118 VAL A C 1
ATOM 917 O O . VAL A 1 118 ? -10.875 22.609 12.484 1 94.06 118 VAL A O 1
ATOM 920 N N . LEU A 1 119 ? -9.555 24.25 11.773 1 93.94 119 LEU A N 1
ATOM 921 C CA . LEU A 1 119 ? -8.367 23.547 12.258 1 93.94 119 LEU A CA 1
ATOM 922 C C . LEU A 1 119 ? -8.383 23.453 13.781 1 93.94 119 LEU A C 1
ATOM 924 O O . LEU A 1 119 ? -8.719 24.422 14.469 1 93.94 119 LEU A O 1
ATOM 928 N N . ALA A 1 120 ? -8.016 22.297 14.234 1 89.25 120 ALA A N 1
ATOM 929 C CA . ALA A 1 120 ? -7.789 22.156 15.672 1 89.25 120 ALA A CA 1
ATOM 930 C C . ALA A 1 120 ? -6.543 22.922 16.109 1 89.25 120 ALA A C 1
ATOM 932 O O . ALA A 1 120 ? -5.605 23.094 15.328 1 89.25 120 ALA A O 1
ATOM 933 N N . GLU A 1 121 ? -6.52 23.484 17.234 1 80.88 121 GLU A N 1
ATOM 934 C CA . GLU A 1 121 ? -5.348 24.188 17.75 1 80.88 121 GLU A CA 1
ATOM 935 C C . GLU A 1 121 ? -4.191 23.219 17.984 1 80.88 121 GLU A C 1
ATOM 937 O O . GLU A 1 121 ? -3.061 23.469 17.562 1 80.88 121 GLU A O 1
ATOM 942 N N . SER A 1 122 ? -4.355 22.234 18.812 1 75 122 SER A N 1
ATOM 943 C CA . SER A 1 122 ? -3.408 21.156 19.094 1 75 122 SER A CA 1
ATOM 944 C C . SER A 1 122 ? -4.133 19.859 19.453 1 75 122 SER A C 1
ATOM 946 O O . SER A 1 122 ? -5.293 19.891 19.859 1 75 122 SER A O 1
ATOM 948 N N . THR A 1 123 ? -3.354 18.828 19.016 1 77.62 123 THR A N 1
ATOM 949 C CA . THR A 1 123 ? -3.84 17.531 19.453 1 77.62 123 THR A CA 1
ATOM 950 C C . THR A 1 123 ? -2.75 16.781 20.219 1 77.62 123 THR A C 1
ATOM 952 O O . THR A 1 123 ? -1.642 17.281 20.391 1 77.62 123 THR A O 1
ATOM 955 N N . ASP A 1 124 ? -3.092 15.672 20.797 1 78.69 124 ASP A N 1
ATOM 956 C CA . ASP A 1 124 ? -2.135 14.859 21.547 1 78.69 124 ASP A CA 1
ATOM 957 C C . ASP A 1 124 ? -1.011 14.367 20.641 1 78.69 124 ASP A C 1
ATOM 959 O O . ASP A 1 124 ? 0.074 14.023 21.109 1 78.69 124 ASP A O 1
ATOM 963 N N . GLU A 1 125 ? -1.182 14.453 19.375 1 80.5 125 GLU A N 1
ATOM 964 C CA . GLU A 1 125 ? -0.225 13.828 18.469 1 80.5 125 GLU A CA 1
ATOM 965 C C . GLU A 1 125 ? 0.46 14.875 17.594 1 80.5 125 GLU A C 1
ATOM 967 O O . GLU A 1 125 ? 1.487 14.594 16.969 1 80.5 125 GLU A O 1
ATOM 972 N N . THR A 1 126 ? -0.148 16.047 17.562 1 84.62 126 THR A N 1
ATOM 973 C CA . THR A 1 126 ? 0.372 17.062 16.641 1 84.62 126 THR A CA 1
ATOM 974 C C . THR A 1 126 ? 0.255 18.453 17.234 1 84.62 126 THR A C 1
ATOM 976 O O . THR A 1 126 ? -0.555 18.672 18.141 1 84.62 126 THR A O 1
ATOM 979 N N . GLN A 1 127 ? 1.199 19.297 16.781 1 89.56 127 GLN A N 1
ATOM 980 C CA . GLN A 1 127 ? 1.145 20.703 17.156 1 89.56 127 GLN A CA 1
ATOM 981 C C . GLN A 1 127 ? 1.379 21.594 15.945 1 89.56 127 GLN A C 1
ATOM 983 O O . GLN A 1 127 ? 1.79 21.125 14.883 1 89.56 127 GLN A O 1
ATOM 988 N N . ASN A 1 128 ? 0.914 22.828 16.062 1 93.06 128 ASN A N 1
ATOM 989 C CA . ASN A 1 128 ? 1.168 23.859 15.07 1 93.06 128 ASN A CA 1
ATOM 990 C C . ASN A 1 128 ? 0.622 23.469 13.695 1 93.06 128 ASN A C 1
ATOM 992 O O . ASN A 1 128 ? 1.34 23.531 12.695 1 93.06 128 ASN A O 1
ATOM 996 N N . ILE A 1 129 ? -0.577 23 13.711 1 95.69 129 ILE A N 1
ATOM 997 C CA . ILE A 1 129 ? -1.266 22.688 12.461 1 95.69 129 ILE A CA 1
ATOM 998 C C . ILE A 1 129 ? -1.578 23.984 11.719 1 95.69 129 ILE A C 1
ATOM 1000 O O . ILE A 1 129 ? -2.166 24.906 12.281 1 95.69 129 ILE A O 1
ATOM 1004 N N . HIS A 1 130 ? -1.146 24.047 10.477 1 95.56 130 HIS A N 1
ATOM 1005 C CA . HIS A 1 130 ? -1.384 25.281 9.742 1 95.56 130 HIS A CA 1
ATOM 1006 C C . HIS A 1 130 ? -1.265 25.062 8.242 1 95.56 130 HIS A C 1
ATOM 1008 O O . HIS A 1 130 ? -0.667 24.078 7.797 1 95.56 130 HIS A O 1
ATOM 1014 N N . TRP A 1 131 ? -1.847 25.969 7.539 1 97.19 131 TRP A N 1
ATOM 1015 C CA . TRP A 1 131 ? -1.684 26.031 6.09 1 97.19 131 TRP A CA 1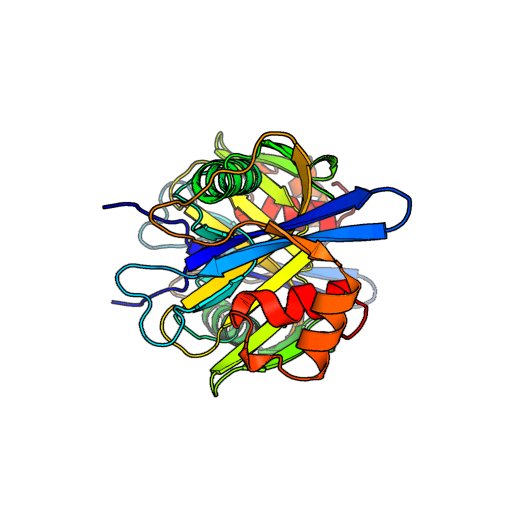
ATOM 1016 C C . TRP A 1 131 ? -0.378 26.719 5.715 1 97.19 131 TRP A C 1
ATOM 1018 O O . TRP A 1 131 ? -0.143 27.859 6.105 1 97.19 131 TRP A O 1
ATOM 1028 N N . GLN A 1 132 ? 0.443 25.984 5.031 1 97.81 132 GLN A N 1
ATOM 1029 C CA . GLN A 1 132 ? 1.71 26.547 4.57 1 97.81 132 GLN A CA 1
ATOM 1030 C C . GLN A 1 132 ? 1.707 26.734 3.057 1 97.81 132 GLN A C 1
ATOM 1032 O O . GLN A 1 132 ? 1.231 25.875 2.316 1 97.81 132 GLN A O 1
ATOM 1037 N N . LYS A 1 133 ? 2.207 27.906 2.627 1 98.19 133 LYS A N 1
ATOM 1038 C CA . LYS A 1 133 ? 2.344 28.109 1.188 1 98.19 133 LYS A CA 1
ATOM 1039 C C . LYS A 1 133 ? 3.148 26.984 0.547 1 98.19 133 LYS A C 1
ATOM 1041 O O . LYS A 1 133 ? 4.188 26.578 1.07 1 98.19 133 LYS A O 1
ATOM 1046 N N . ALA A 1 134 ? 2.656 26.516 -0.55 1 98.12 134 ALA A N 1
ATOM 1047 C CA . ALA A 1 134 ? 3.299 25.391 -1.241 1 98.12 134 ALA A CA 1
ATOM 1048 C C . ALA A 1 134 ? 4.734 25.734 -1.622 1 98.12 134 ALA A C 1
ATOM 1050 O O . ALA A 1 134 ? 5.629 24.891 -1.535 1 98.12 134 ALA A O 1
ATOM 1051 N N . ASP A 1 135 ? 4.961 26.969 -1.979 1 97.5 135 ASP A N 1
ATOM 1052 C CA . ASP A 1 135 ? 6.293 27.406 -2.391 1 97.5 135 ASP A CA 1
ATOM 1053 C C . ASP A 1 135 ? 7.289 27.297 -1.237 1 97.5 135 ASP A C 1
ATOM 1055 O O . ASP A 1 135 ? 8.461 26.984 -1.449 1 97.5 135 ASP A O 1
ATOM 1059 N N . PHE A 1 136 ? 6.859 27.578 -0.131 1 97.5 136 PHE A N 1
ATOM 1060 C CA . PHE A 1 136 ? 7.715 27.484 1.045 1 97.5 136 PHE A CA 1
ATOM 1061 C C . PHE A 1 136 ? 8.117 26.031 1.297 1 97.5 136 PHE A C 1
ATOM 1063 O O . PHE A 1 136 ? 9.281 25.734 1.582 1 97.5 136 PHE A O 1
ATOM 1070 N N . ILE A 1 137 ? 7.176 25.141 1.185 1 97.94 137 ILE A N 1
ATOM 1071 C CA . ILE A 1 137 ? 7.438 23.703 1.373 1 97.94 137 ILE A CA 1
ATOM 1072 C C . ILE A 1 137 ? 8.438 23.219 0.327 1 97.94 137 ILE A C 1
ATOM 1074 O O . ILE A 1 137 ? 9.375 22.484 0.647 1 97.94 137 ILE A O 1
ATOM 1078 N N . LEU A 1 138 ? 8.195 23.688 -0.881 1 98 138 LEU A N 1
ATOM 1079 C CA . LEU A 1 138 ? 9.109 23.328 -1.967 1 98 138 LEU A CA 1
ATOM 1080 C C . LEU A 1 138 ? 10.531 23.766 -1.638 1 98 138 LEU A C 1
ATOM 1082 O O . LEU A 1 138 ? 11.469 22.984 -1.781 1 98 138 LEU A O 1
ATOM 1086 N N . ASP A 1 139 ? 10.68 24.953 -1.185 1 98 139 ASP A N 1
ATOM 1087 C CA . ASP A 1 139 ? 11.992 25.484 -0.839 1 98 139 ASP A CA 1
ATOM 1088 C C . ASP A 1 139 ? 12.625 24.688 0.297 1 98 139 ASP A C 1
ATOM 1090 O O . ASP A 1 139 ? 13.82 24.375 0.252 1 98 139 ASP A O 1
ATOM 1094 N N . MET A 1 140 ? 11.875 24.359 1.278 1 97.19 140 MET A N 1
ATOM 1095 C CA . MET A 1 140 ? 12.375 23.594 2.416 1 97.19 140 MET A CA 1
ATOM 1096 C C . MET A 1 140 ? 12.82 22.203 1.979 1 97.19 140 MET A C 1
ATOM 1098 O O . MET A 1 140 ? 13.836 21.688 2.461 1 97.19 140 MET A O 1
ATOM 1102 N N . LEU A 1 141 ? 12.07 21.594 1.093 1 96.88 141 LEU A N 1
ATOM 1103 C CA . LEU A 1 141 ? 12.414 20.266 0.594 1 96.88 141 LEU A CA 1
ATOM 1104 C C . LEU A 1 141 ? 13.75 20.297 -0.143 1 96.88 141 LEU A C 1
ATOM 1106 O O . LEU A 1 141 ? 14.523 19.328 -0.081 1 96.88 141 LEU A O 1
ATOM 1110 N N . LYS A 1 142 ? 14.008 21.359 -0.805 1 96.38 142 LYS A N 1
ATOM 1111 C CA . LYS A 1 142 ? 15.242 21.5 -1.577 1 96.38 142 LYS A CA 1
ATOM 1112 C C . LYS A 1 142 ? 16.422 21.812 -0.667 1 96.38 142 LYS A C 1
ATOM 1114 O O . LYS A 1 142 ? 17.531 21.328 -0.898 1 96.38 142 LYS A O 1
ATOM 1119 N N . THR A 1 143 ? 16.188 22.562 0.37 1 96.56 143 THR A N 1
ATOM 1120 C CA . THR A 1 143 ? 17.297 23.125 1.137 1 96.56 143 THR A CA 1
ATOM 1121 C C . THR A 1 143 ? 17.531 22.312 2.412 1 96.56 143 THR A C 1
ATOM 1123 O O . THR A 1 143 ? 18.656 22.219 2.9 1 96.56 143 THR A O 1
ATOM 1126 N N . ASN A 1 144 ? 16.406 21.797 2.959 1 96.44 144 ASN A N 1
ATOM 1127 C CA . ASN A 1 144 ? 16.5 21.094 4.238 1 96.44 144 ASN A CA 1
ATOM 1128 C C . ASN A 1 144 ? 15.484 19.969 4.336 1 96.44 144 ASN A C 1
ATOM 1130 O O . ASN A 1 144 ? 14.641 19.969 5.234 1 96.44 144 ASN A O 1
ATOM 1134 N N . PRO A 1 145 ? 15.625 18.984 3.471 1 95 145 PRO A N 1
ATOM 1135 C CA . PRO A 1 145 ? 14.672 17.859 3.512 1 95 145 PRO A CA 1
ATOM 1136 C C . PRO A 1 145 ? 14.672 17.141 4.859 1 95 145 PRO A C 1
ATOM 1138 O O . PRO A 1 145 ? 13.672 16.531 5.227 1 95 145 PRO A O 1
ATOM 1141 N N . ASP A 1 146 ? 15.695 17.297 5.68 1 96 146 ASP A N 1
ATOM 1142 C CA . ASP A 1 146 ? 15.828 16.625 6.969 1 96 146 ASP A CA 1
ATOM 1143 C C . ASP A 1 146 ? 14.883 17.219 8 1 96 146 ASP A C 1
ATOM 1145 O O . ASP A 1 146 ? 14.719 16.672 9.094 1 96 146 ASP A O 1
ATOM 1149 N N . SER A 1 147 ? 14.211 18.297 7.648 1 96.5 147 SER A N 1
ATOM 1150 C CA . SER A 1 147 ? 13.242 18.922 8.539 1 96.5 147 SER A CA 1
ATOM 1151 C C . SER A 1 147 ? 11.891 18.234 8.461 1 96.5 147 SER A C 1
ATOM 1153 O O . SER A 1 147 ? 11.023 18.438 9.312 1 96.5 147 SER A O 1
ATOM 1155 N N . PHE A 1 148 ? 11.734 17.391 7.422 1 97.06 148 PHE A N 1
ATOM 1156 C CA . PHE A 1 148 ? 10.484 16.672 7.223 1 97.06 148 PHE A CA 1
ATOM 1157 C C . PHE A 1 148 ? 10.578 15.258 7.785 1 97.06 148 PHE A C 1
ATOM 1159 O O . PHE A 1 148 ? 11.648 14.656 7.773 1 97.06 148 PHE A O 1
ATOM 1166 N N . PHE A 1 149 ? 9.461 14.805 8.344 1 95.69 149 PHE A N 1
ATOM 1167 C CA . PHE A 1 149 ? 9.406 13.391 8.688 1 95.69 149 PHE A CA 1
ATOM 1168 C C . PHE A 1 149 ? 9.68 12.523 7.461 1 95.69 149 PHE A C 1
ATOM 1170 O O . PHE A 1 149 ? 9.086 12.734 6.398 1 95.69 149 PHE A O 1
ATOM 1177 N N . LEU A 1 150 ? 10.508 11.57 7.512 1 95.81 150 LEU A N 1
ATOM 1178 C CA . LEU A 1 150 ? 11.109 10.812 6.422 1 95.81 150 LEU A CA 1
ATOM 1179 C C . LEU A 1 150 ? 10.031 10.211 5.527 1 95.81 150 LEU A C 1
ATOM 1181 O O . LEU A 1 150 ? 10.195 10.141 4.305 1 95.81 150 LEU A O 1
ATOM 1185 N N . MET A 1 151 ? 8.867 9.844 6.109 1 97 151 MET A N 1
ATOM 1186 C CA . MET A 1 151 ? 7.863 9.078 5.379 1 97 151 MET A CA 1
ATOM 1187 C C . MET A 1 151 ? 7.105 9.969 4.398 1 97 151 MET A C 1
ATOM 1189 O O . MET A 1 151 ? 6.422 9.469 3.504 1 97 151 MET A O 1
ATOM 1193 N N . HIS A 1 152 ? 7.258 11.258 4.535 1 97.94 152 HIS A N 1
ATOM 1194 C CA . HIS A 1 152 ? 6.453 12.164 3.725 1 97.94 152 HIS A CA 1
ATOM 1195 C C . HIS A 1 152 ? 7.289 12.812 2.625 1 97.94 152 HIS A C 1
ATOM 1197 O O . HIS A 1 152 ? 6.742 13.438 1.713 1 97.94 152 HIS A O 1
ATOM 1203 N N . VAL A 1 153 ? 8.594 12.648 2.691 1 97.75 153 VAL A N 1
ATOM 1204 C CA . VAL A 1 153 ? 9.523 13.422 1.87 1 97.75 153 VAL A CA 1
ATOM 1205 C C . VAL A 1 153 ? 9.328 13.07 0.397 1 97.75 153 VAL A C 1
ATOM 1207 O O . VAL A 1 153 ? 9.156 13.953 -0.442 1 97.75 153 VAL A O 1
ATOM 1210 N N . ASN A 1 154 ? 9.266 11.789 0.064 1 98.31 154 ASN A N 1
ATOM 1211 C CA . ASN A 1 154 ? 9.156 11.383 -1.333 1 98.31 154 ASN A CA 1
ATOM 1212 C C . ASN A 1 154 ? 7.805 11.781 -1.923 1 98.31 154 ASN A C 1
ATOM 1214 O O . ASN A 1 154 ? 7.727 12.211 -3.074 1 98.31 154 ASN A O 1
ATOM 1218 N N . ALA A 1 155 ? 6.754 11.617 -1.184 1 98.44 155 ALA A N 1
ATOM 1219 C CA . ALA A 1 155 ? 5.438 12.016 -1.674 1 98.44 155 ALA A CA 1
ATOM 1220 C C . ALA A 1 155 ? 5.379 13.516 -1.946 1 98.44 155 ALA A C 1
ATOM 1222 O O . ALA A 1 155 ? 4.809 13.945 -2.951 1 98.44 155 ALA A O 1
ATOM 1223 N N . LEU A 1 156 ? 5.996 14.273 -1.018 1 98.5 156 LEU A N 1
ATOM 1224 C CA . LEU A 1 156 ? 6.023 15.719 -1.196 1 98.5 156 LEU A CA 1
ATOM 1225 C C . LEU A 1 156 ? 6.91 16.109 -2.375 1 98.5 156 LEU A C 1
ATOM 1227 O O . LEU A 1 156 ? 6.562 17 -3.15 1 98.5 156 LEU A O 1
ATOM 1231 N N . LYS A 1 157 ? 8.023 15.477 -2.498 1 98 157 LYS A N 1
ATOM 1232 C CA . LYS A 1 157 ? 8.875 15.711 -3.664 1 98 157 LYS A CA 1
ATOM 1233 C C . LYS A 1 157 ? 8.133 15.383 -4.957 1 98 157 LYS A C 1
ATOM 1235 O O . LYS A 1 157 ? 8.234 16.125 -5.941 1 98 157 LYS A O 1
ATOM 1240 N N . LYS A 1 158 ? 7.422 14.289 -4.965 1 98 158 LYS A N 1
ATOM 1241 C CA . LYS A 1 158 ? 6.613 13.93 -6.121 1 98 158 LYS A CA 1
ATOM 1242 C C . LYS A 1 158 ? 5.578 15.008 -6.434 1 98 158 LYS A C 1
ATOM 1244 O O . LYS A 1 158 ? 5.395 15.375 -7.594 1 98 158 LYS A O 1
ATOM 1249 N N . TYR A 1 159 ? 4.957 15.484 -5.426 1 98.12 159 TYR A N 1
ATOM 1250 C CA . TYR A 1 159 ? 3.945 16.531 -5.547 1 98.12 159 TYR A CA 1
ATOM 1251 C C . TYR A 1 159 ? 4.504 17.75 -6.277 1 98.12 159 TYR A C 1
ATOM 1253 O O . TYR A 1 159 ? 3.814 18.359 -7.098 1 98.12 159 TYR A O 1
ATOM 1261 N N . PHE A 1 160 ? 5.773 18.031 -6.035 1 97.88 160 PHE A N 1
ATOM 1262 C CA . PHE A 1 160 ? 6.41 19.203 -6.625 1 97.88 160 PHE A CA 1
ATOM 1263 C C . PHE A 1 160 ? 7.211 18.812 -7.863 1 97.88 160 PHE A C 1
ATOM 1265 O O . PHE A 1 160 ? 8.023 19.594 -8.352 1 97.88 160 PHE A O 1
ATOM 1272 N N . LYS A 1 161 ? 7.082 17.562 -8.344 1 95.06 161 LYS A N 1
ATOM 1273 C CA . LYS A 1 161 ? 7.727 17.047 -9.547 1 95.06 161 LYS A CA 1
ATOM 1274 C C . LYS A 1 161 ? 9.25 17.078 -9.414 1 95.06 161 LYS A C 1
ATOM 1276 O O . LYS A 1 161 ? 9.953 17.438 -10.359 1 95.06 161 LYS A O 1
ATOM 1281 N N . LEU A 1 162 ? 9.641 16.812 -8.141 1 89.31 162 LEU A N 1
ATOM 1282 C CA . LEU A 1 162 ? 11.07 16.75 -7.859 1 89.31 162 LEU A CA 1
ATOM 1283 C C . LEU A 1 162 ? 11.57 15.312 -7.906 1 89.31 162 LEU A C 1
ATOM 1285 O O . LEU A 1 162 ? 12.758 15.062 -7.684 1 89.31 162 LEU A O 1
ATOM 1289 N N . LEU A 1 163 ? 10.594 14.344 -8.047 1 82.25 163 LEU A N 1
ATOM 1290 C CA . LEU A 1 163 ? 10.969 12.93 -8.031 1 82.25 163 LEU A CA 1
ATOM 1291 C C . LEU A 1 163 ? 11.219 12.43 -9.453 1 82.25 163 LEU A C 1
ATOM 1293 O O . LEU A 1 163 ? 10.508 12.805 -10.383 1 82.25 163 LEU A O 1
ATOM 1297 N N . MET B 1 1 ? -5.461 -3.617 23.109 1 58.28 1 MET B N 1
ATOM 1298 C CA . MET B 1 1 ? -4.359 -3.156 22.266 1 58.28 1 MET B CA 1
ATOM 1299 C C . MET B 1 1 ? -4.793 -3.066 20.812 1 58.28 1 MET B C 1
ATOM 1301 O O . MET B 1 1 ? -5.441 -3.977 20.297 1 58.28 1 MET B O 1
ATOM 1305 N N . GLU B 1 2 ? -4.637 -1.795 20.156 1 81.38 2 GLU B N 1
ATOM 1306 C CA . GLU B 1 2 ? -5.086 -1.589 18.781 1 81.38 2 GLU B CA 1
ATOM 1307 C C . GLU B 1 2 ? -4.352 -2.514 17.812 1 81.38 2 GLU B C 1
ATOM 1309 O O . GLU B 1 2 ? -3.143 -2.719 17.938 1 81.38 2 GLU B O 1
ATOM 1314 N N . LYS B 1 3 ? -5.141 -3.32 17.062 1 90.44 3 LYS B N 1
ATOM 1315 C CA . LYS B 1 3 ? -4.57 -4.191 16.047 1 90.44 3 LYS B CA 1
ATOM 1316 C C . LYS B 1 3 ? -4.582 -3.512 14.68 1 90.44 3 LYS B C 1
ATOM 1318 O O . LYS B 1 3 ? -5.512 -2.768 14.359 1 90.44 3 LYS B O 1
ATOM 1323 N N . PHE B 1 4 ? -3.529 -3.795 13.961 1 94.56 4 PHE B N 1
ATOM 1324 C CA . PHE B 1 4 ? -3.385 -3.145 12.664 1 94.56 4 PHE B CA 1
ATOM 1325 C C . PHE B 1 4 ? -3.35 -4.176 11.547 1 94.56 4 PHE B C 1
ATOM 1327 O O . PHE B 1 4 ? -3.027 -5.344 11.773 1 94.56 4 PHE B O 1
ATOM 1334 N N . ALA B 1 5 ? -3.742 -3.738 10.375 1 96.25 5 ALA B N 1
ATOM 1335 C CA . ALA B 1 5 ? -3.582 -4.566 9.18 1 96.25 5 ALA B CA 1
ATOM 1336 C C . ALA B 1 5 ? -2.113 -4.895 8.93 1 96.25 5 ALA B C 1
ATOM 1338 O O . ALA B 1 5 ? -1.227 -4.324 9.57 1 96.25 5 ALA B O 1
ATOM 1339 N N . LYS B 1 6 ? -1.884 -5.875 8.094 1 96.38 6 LYS B N 1
ATOM 1340 C CA . LYS B 1 6 ? -0.517 -6.23 7.73 1 96.38 6 LYS B CA 1
ATOM 1341 C C . LYS B 1 6 ? -0.276 -6.027 6.238 1 96.38 6 LYS B C 1
ATOM 1343 O O . LYS B 1 6 ? -1.141 -6.336 5.414 1 96.38 6 LYS B O 1
ATOM 1348 N N . PRO B 1 7 ? 0.882 -5.496 5.898 1 97.94 7 PRO B N 1
ATOM 1349 C CA . PRO B 1 7 ? 1.202 -5.348 4.477 1 97.94 7 PRO B CA 1
ATOM 1350 C C . PRO B 1 7 ? 1.74 -6.637 3.854 1 97.94 7 PRO B C 1
ATOM 1352 O O . PRO B 1 7 ? 2.389 -7.43 4.539 1 97.94 7 PRO B O 1
ATOM 1355 N N . ALA B 1 8 ? 1.459 -6.809 2.607 1 98.25 8 ALA B N 1
ATOM 1356 C CA . ALA B 1 8 ? 1.904 -7.977 1.847 1 98.25 8 ALA B CA 1
ATOM 1357 C C . ALA B 1 8 ? 2.238 -7.598 0.407 1 98.25 8 ALA B C 1
ATOM 1359 O O . ALA B 1 8 ? 1.937 -6.484 -0.035 1 98.25 8 ALA B O 1
ATOM 1360 N N . VAL B 1 9 ? 2.947 -8.5 -0.248 1 98.75 9 VAL B N 1
ATOM 1361 C CA . VAL B 1 9 ? 3.293 -8.344 -1.658 1 98.75 9 VAL B CA 1
ATOM 1362 C C . VAL B 1 9 ? 2.828 -9.578 -2.438 1 98.75 9 VAL B C 1
ATOM 1364 O O . VAL B 1 9 ? 2.758 -10.68 -1.889 1 98.75 9 VAL B O 1
ATOM 1367 N N . GLY B 1 10 ? 2.445 -9.367 -3.65 1 98.81 10 GLY B N 1
ATOM 1368 C CA . GLY B 1 10 ? 2.061 -10.422 -4.57 1 98.81 10 GLY B CA 1
ATOM 1369 C C . GLY B 1 10 ? 2.564 -10.195 -5.984 1 98.81 10 GLY B C 1
ATOM 1370 O O . GLY B 1 10 ? 2.809 -9.055 -6.387 1 98.81 10 GLY B O 1
ATOM 1371 N N . ALA B 1 11 ? 2.736 -11.242 -6.738 1 98.88 11 ALA B N 1
ATOM 1372 C CA . ALA B 1 11 ? 3.322 -11.164 -8.078 1 98.88 11 ALA B CA 1
ATOM 1373 C C . ALA B 1 11 ? 2.42 -11.828 -9.109 1 98.88 11 ALA B C 1
ATOM 1375 O O . ALA B 1 11 ? 2.17 -13.031 -9.047 1 98.88 11 ALA B O 1
ATOM 1376 N N . ILE B 1 12 ? 1.932 -11.062 -10.008 1 98.88 12 ILE B N 1
ATOM 1377 C CA . ILE B 1 12 ? 1.447 -11.648 -11.25 1 98.88 12 ILE B CA 1
ATOM 1378 C C . ILE B 1 12 ? 2.623 -11.914 -12.188 1 98.88 12 ILE B C 1
ATOM 1380 O O . ILE B 1 12 ? 3.211 -10.984 -12.742 1 98.88 12 ILE B O 1
ATOM 1384 N N . ILE B 1 13 ? 2.953 -13.141 -12.312 1 98.88 13 ILE B N 1
ATOM 1385 C CA . ILE B 1 13 ? 4.09 -13.539 -13.133 1 98.88 13 ILE B CA 1
ATOM 1386 C C . ILE B 1 13 ? 3.598 -14.094 -14.469 1 98.88 13 ILE B C 1
ATOM 1388 O O . ILE B 1 13 ? 2.854 -15.078 -14.5 1 98.88 13 ILE B O 1
ATOM 1392 N N . GLU B 1 14 ? 4.059 -13.461 -15.5 1 98.12 14 GLU B N 1
ATOM 1393 C CA . GLU B 1 14 ? 3.58 -13.852 -16.828 1 98.12 14 GLU B CA 1
ATOM 1394 C C . GLU B 1 14 ? 4.73 -14.336 -17.703 1 98.12 14 GLU B C 1
ATOM 1396 O O . GLU B 1 14 ? 5.891 -14 -17.453 1 98.12 14 GLU B O 1
ATOM 1401 N N . LYS B 1 15 ? 4.43 -15.133 -18.562 1 96.19 15 LYS B N 1
ATOM 1402 C CA . LYS B 1 15 ? 5.34 -15.547 -19.625 1 96.19 15 LYS B CA 1
ATOM 1403 C C . LYS B 1 15 ? 4.582 -15.789 -20.938 1 96.19 15 LYS B C 1
ATOM 1405 O O . LYS B 1 15 ? 3.369 -16.016 -20.922 1 96.19 15 LYS B O 1
ATOM 1410 N N . GLU B 1 16 ? 5.285 -15.617 -21.984 1 95.31 16 GLU B N 1
ATOM 1411 C CA . GLU B 1 16 ? 4.715 -15.867 -23.312 1 95.31 16 GLU B CA 1
ATOM 1412 C C . GLU B 1 16 ? 5.406 -17.047 -23.984 1 95.31 16 GLU B C 1
ATOM 1414 O O . GLU B 1 16 ? 6.637 -17.094 -24.078 1 95.31 16 GLU B O 1
ATOM 1419 N N . ILE B 1 17 ? 4.645 -18.016 -24.375 1 92.44 17 ILE B N 1
ATOM 1420 C CA . ILE B 1 17 ? 5.129 -19.172 -25.109 1 92.44 17 ILE B CA 1
ATOM 1421 C C . ILE B 1 17 ? 4.371 -19.297 -26.438 1 92.44 17 ILE B C 1
ATOM 1423 O O . ILE B 1 17 ? 3.154 -19.5 -26.438 1 92.44 17 ILE B O 1
ATOM 1427 N N . ASP B 1 18 ? 5.059 -19.172 -27.578 1 94.38 18 ASP B N 1
ATOM 1428 C CA . ASP B 1 18 ? 4.496 -19.328 -28.906 1 94.38 18 ASP B CA 1
ATOM 1429 C C . ASP B 1 18 ? 3.297 -18.406 -29.109 1 94.38 18 ASP B C 1
ATOM 1431 O O . ASP B 1 18 ? 2.246 -18.828 -29.594 1 94.38 18 ASP B O 1
ATOM 1435 N N . GLY B 1 19 ? 3.355 -17.234 -28.562 1 93.81 19 GLY B N 1
ATOM 1436 C CA . GLY B 1 19 ? 2.328 -16.219 -28.781 1 93.81 19 GLY B CA 1
ATOM 1437 C C . GLY B 1 19 ? 1.187 -16.312 -27.781 1 93.81 19 GLY B C 1
ATOM 1438 O O . GLY B 1 19 ? 0.252 -15.508 -27.828 1 93.81 19 GLY B O 1
ATOM 1439 N N . GLU B 1 20 ? 1.286 -17.344 -26.938 1 96.12 20 GLU B N 1
ATOM 1440 C CA . GLU B 1 20 ? 0.261 -17.531 -25.906 1 96.12 20 GLU B CA 1
ATOM 1441 C C . GLU B 1 20 ? 0.748 -17.047 -24.547 1 96.12 20 GLU B C 1
ATOM 1443 O O . GLU B 1 20 ? 1.896 -17.281 -24.172 1 96.12 20 GLU B O 1
ATOM 1448 N N . LYS B 1 21 ? -0.151 -16.344 -23.875 1 97.44 21 LYS B N 1
ATOM 1449 C CA . LYS B 1 21 ? 0.205 -15.797 -22.562 1 97.44 21 LYS B CA 1
ATOM 1450 C C . LYS B 1 21 ? -0.162 -16.766 -21.453 1 97.44 21 LYS B C 1
ATOM 1452 O O . LYS B 1 21 ? -1.241 -17.359 -21.469 1 97.44 21 LYS B O 1
ATOM 1457 N N . PHE B 1 22 ? 0.771 -16.953 -20.562 1 98.31 22 PHE B N 1
ATOM 1458 C CA . PHE B 1 22 ? 0.575 -17.781 -19.375 1 98.31 22 PHE B CA 1
ATOM 1459 C C . PHE B 1 22 ? 0.81 -16.984 -18.094 1 98.31 22 PHE B C 1
ATOM 1461 O O . PHE B 1 22 ? 1.619 -16.047 -18.094 1 98.31 22 PHE B O 1
ATOM 1468 N N . ILE B 1 23 ? 0.095 -17.281 -17.062 1 98.69 23 ILE B N 1
ATOM 1469 C CA . ILE B 1 23 ? 0.265 -16.703 -15.742 1 98.69 23 ILE B CA 1
ATOM 1470 C C . ILE B 1 23 ? 0.548 -17.797 -14.727 1 98.69 23 ILE B C 1
ATOM 1472 O O . ILE B 1 23 ? -0.081 -18.859 -14.766 1 98.69 23 ILE B O 1
ATOM 1476 N N . LEU B 1 24 ? 1.518 -17.609 -13.875 1 98.31 24 LEU B N 1
ATOM 1477 C CA . LEU B 1 24 ? 1.833 -18.578 -12.828 1 98.31 24 LEU B CA 1
ATOM 1478 C C . LEU B 1 24 ? 0.78 -18.547 -11.727 1 98.31 24 LEU B C 1
ATOM 1480 O O . LEU B 1 24 ? 0.467 -17.484 -11.188 1 98.31 24 LEU B O 1
ATOM 1484 N N . VAL B 1 25 ? 0.202 -19.703 -11.469 1 97.75 25 VAL B N 1
ATOM 1485 C CA . VAL B 1 25 ? -0.764 -19.812 -10.375 1 97.75 25 VAL B CA 1
ATOM 1486 C C . VAL B 1 25 ? -0.435 -21.031 -9.516 1 97.75 25 VAL B C 1
ATOM 1488 O O . VAL B 1 25 ? 0.4 -21.844 -9.891 1 97.75 25 VAL B O 1
ATOM 1491 N N . GLN B 1 26 ? -0.98 -21.016 -8.359 1 96.75 26 GLN B N 1
ATOM 1492 C CA . GLN B 1 26 ? -0.827 -22.094 -7.402 1 96.75 26 GL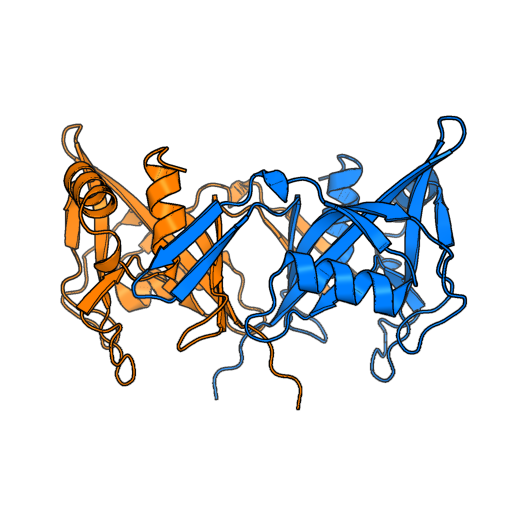N B CA 1
ATOM 1493 C C . GLN B 1 26 ? -2.096 -22.281 -6.574 1 96.75 26 GLN B C 1
ATOM 1495 O O . GLN B 1 26 ? -3.01 -21.469 -6.637 1 96.75 26 GLN B O 1
ATOM 1500 N N . GLU B 1 27 ? -2.143 -23.422 -5.949 1 94.19 27 GLU B N 1
ATOM 1501 C CA . GLU B 1 27 ? -3.227 -23.688 -5.004 1 94.19 27 GLU B CA 1
ATOM 1502 C C . GLU B 1 27 ? -2.791 -23.406 -3.57 1 94.19 27 GLU B C 1
ATOM 1504 O O . GLU B 1 27 ? -1.745 -23.891 -3.129 1 94.19 27 GLU B O 1
ATOM 1509 N N . ARG B 1 28 ? -3.578 -22.594 -2.904 1 91.69 28 ARG B N 1
ATOM 1510 C CA . ARG B 1 28 ? -3.289 -22.234 -1.521 1 91.69 28 ARG B CA 1
ATOM 1511 C C . ARG B 1 28 ? -3.367 -23.453 -0.609 1 91.69 28 ARG B C 1
ATOM 1513 O O . ARG B 1 28 ? -4.34 -24.219 -0.655 1 91.69 28 ARG B O 1
ATOM 1520 N N . GLN B 1 29 ? -2.277 -23.703 0.137 1 87.12 29 GLN B N 1
ATOM 1521 C CA . GLN B 1 29 ? -2.238 -24.75 1.143 1 87.12 29 GLN B CA 1
ATOM 1522 C C . GLN B 1 29 ? -1.497 -24.297 2.395 1 87.12 29 GLN B C 1
ATOM 1524 O O . GLN B 1 29 ? -0.293 -24.531 2.529 1 87.12 29 GLN B O 1
ATOM 1529 N N . LYS B 1 30 ? -2.301 -23.672 3.287 1 81.62 30 LYS B N 1
ATOM 1530 C CA . LYS B 1 30 ? -1.714 -23.188 4.535 1 81.62 30 LYS B CA 1
ATOM 1531 C C . LYS B 1 30 ? -2.188 -24.016 5.723 1 81.62 30 LYS B C 1
ATOM 1533 O O . LYS B 1 30 ? -3.33 -24.484 5.75 1 81.62 30 LYS B O 1
ATOM 1538 N N . GLU B 1 31 ? -1.305 -24.312 6.613 1 76.81 31 GLU B N 1
ATOM 1539 C CA . GLU B 1 31 ? -1.609 -25.141 7.773 1 76.81 31 GLU B CA 1
ATOM 1540 C C . GLU B 1 31 ? -2.887 -24.688 8.469 1 76.81 31 GLU B C 1
ATOM 1542 O O . GLU B 1 31 ? -3.738 -25.5 8.82 1 76.81 31 GLU B O 1
ATOM 1547 N N . TYR B 1 32 ? -3.156 -23.422 8.555 1 72.06 32 TYR B N 1
ATOM 1548 C CA . TYR B 1 32 ? -4.363 -22.906 9.195 1 72.06 32 TYR B CA 1
ATOM 1549 C C . TYR B 1 32 ? -5.191 -22.094 8.211 1 72.06 32 TYR B C 1
ATOM 1551 O O . TYR B 1 32 ? -5.824 -21.109 8.586 1 72.06 32 TYR B O 1
ATOM 1559 N N . GLY B 1 33 ? -5.207 -22.562 7.031 1 75.56 33 GLY B N 1
ATOM 1560 C CA . GLY B 1 33 ? -5.863 -21.781 5.996 1 75.56 33 GLY B CA 1
ATOM 1561 C C . GLY B 1 33 ? -7.367 -21.984 5.965 1 75.56 33 GLY B C 1
ATOM 1562 O O . GLY B 1 33 ? -8.094 -21.156 5.398 1 75.56 33 GLY B O 1
ATOM 1563 N N . GLY B 1 34 ? -7.824 -23.078 6.594 1 79.69 34 GLY B N 1
ATOM 1564 C CA . GLY B 1 34 ? -9.258 -23.312 6.68 1 79.69 34 GLY B CA 1
ATOM 1565 C C . GLY B 1 34 ? -9.93 -23.391 5.32 1 79.69 34 GLY B C 1
ATOM 1566 O O . GLY B 1 34 ? -9.5 -24.141 4.445 1 79.69 34 GLY B O 1
ATOM 1567 N N . LYS B 1 35 ? -11.016 -22.547 5.258 1 82 35 LYS B N 1
ATOM 1568 C CA . LYS B 1 35 ? -11.883 -22.562 4.086 1 82 35 LYS B CA 1
ATOM 1569 C C . LYS B 1 35 ? -11.156 -22.031 2.852 1 82 35 LYS B C 1
ATOM 1571 O O . LYS B 1 35 ? -11.609 -22.234 1.723 1 82 35 LYS B O 1
ATOM 1576 N N . GLU B 1 36 ? -9.992 -21.344 2.994 1 87 36 GLU B N 1
ATOM 1577 C CA . GLU B 1 36 ? -9.281 -20.719 1.879 1 87 36 GLU B CA 1
ATOM 1578 C C . GLU B 1 36 ? -8.336 -21.703 1.207 1 87 36 GLU B C 1
ATOM 1580 O O . GLU B 1 36 ? -7.859 -21.469 0.098 1 87 36 GLU B O 1
ATOM 1585 N N . ASN B 1 37 ? -8.094 -22.844 1.881 1 90.12 37 ASN B N 1
ATOM 1586 C CA . ASN B 1 37 ? -7.266 -23.859 1.255 1 90.12 37 ASN B CA 1
ATOM 1587 C C . ASN B 1 37 ? -7.934 -24.438 0.009 1 90.12 37 ASN B C 1
ATOM 1589 O O . ASN B 1 37 ? -9.141 -24.688 0.002 1 90.12 37 ASN B O 1
ATOM 1593 N N . GLY B 1 38 ? -7.109 -24.578 -1.019 1 91.69 38 GLY B N 1
ATOM 1594 C CA . GLY B 1 38 ? -7.621 -25.094 -2.273 1 91.69 38 GLY B CA 1
ATOM 1595 C C . GLY B 1 38 ? -7.914 -24.016 -3.299 1 91.69 38 GLY B C 1
ATOM 1596 O O . GLY B 1 38 ? -8.047 -24.312 -4.488 1 91.69 38 GLY B O 1
ATOM 1597 N N . MET B 1 39 ? -7.984 -22.797 -2.865 1 94.06 39 MET B N 1
ATOM 1598 C CA . MET B 1 39 ? -8.258 -21.688 -3.775 1 94.06 39 MET B CA 1
ATOM 1599 C C . MET B 1 39 ? -7.035 -21.375 -4.641 1 94.06 39 MET B C 1
ATOM 1601 O O . MET B 1 39 ? -5.902 -21.625 -4.23 1 94.06 39 MET B O 1
ATOM 1605 N N . LEU B 1 40 ? -7.305 -20.859 -5.781 1 96.56 40 LEU B N 1
ATOM 1606 C CA . LEU B 1 40 ? -6.246 -20.422 -6.684 1 96.56 40 LEU B CA 1
ATOM 1607 C C . LEU B 1 40 ? -5.668 -19.078 -6.234 1 96.56 40 LEU B C 1
ATOM 1609 O O . LEU B 1 40 ? -6.41 -18.188 -5.816 1 96.56 40 LEU B O 1
ATOM 1613 N N . GLU B 1 41 ? -4.336 -18.969 -6.277 1 97 41 GLU B N 1
ATOM 1614 C CA . GLU B 1 41 ? -3.693 -17.719 -5.883 1 97 41 GLU B CA 1
ATOM 1615 C C . GLU B 1 41 ? -2.416 -17.484 -6.684 1 97 41 GLU B C 1
ATOM 1617 O O . GLU B 1 41 ? -1.939 -18.375 -7.383 1 97 41 GLU B O 1
ATOM 1622 N N . ILE B 1 42 ? -1.996 -16.266 -6.719 1 98.12 42 ILE B N 1
ATOM 1623 C CA . ILE B 1 42 ? -0.658 -15.922 -7.188 1 98.12 42 ILE B CA 1
ATOM 1624 C C . ILE B 1 42 ? 0.317 -15.914 -6.016 1 98.12 42 ILE B C 1
ATOM 1626 O O . ILE B 1 42 ? -0.097 -15.828 -4.855 1 98.12 42 ILE B O 1
ATOM 1630 N N . PRO B 1 43 ? 1.611 -16.141 -6.266 1 97.5 43 PRO B N 1
ATOM 1631 C CA . PRO B 1 43 ? 2.574 -16.094 -5.164 1 97.5 43 PRO B CA 1
ATOM 1632 C C . PRO B 1 43 ? 2.527 -14.758 -4.414 1 97.5 43 PRO B C 1
ATOM 1634 O O . PRO B 1 43 ? 2.498 -13.695 -5.035 1 97.5 43 PRO B O 1
ATOM 1637 N N . ALA B 1 44 ? 2.508 -14.852 -3.133 1 97.38 44 ALA B N 1
ATOM 1638 C CA . ALA B 1 44 ? 2.385 -13.656 -2.293 1 97.38 44 ALA B CA 1
ATOM 1639 C C . ALA B 1 44 ? 2.84 -13.945 -0.865 1 97.38 44 ALA B C 1
ATOM 1641 O O . ALA B 1 44 ? 2.977 -15.109 -0.472 1 97.38 44 ALA B O 1
ATOM 1642 N N . GLY B 1 45 ? 3.086 -12.914 -0.129 1 96.25 45 GLY B N 1
ATOM 1643 C CA . GLY B 1 45 ? 3.451 -13.062 1.271 1 96.25 45 GLY B CA 1
ATOM 1644 C C . GLY B 1 45 ? 3.604 -11.742 1.995 1 96.25 45 GLY B C 1
ATOM 1645 O O . GLY B 1 45 ? 3.541 -10.68 1.374 1 96.25 45 GLY B O 1
ATOM 1646 N N . LYS B 1 46 ? 3.771 -11.867 3.291 1 96.75 46 LYS B N 1
ATOM 1647 C CA . LYS B 1 46 ? 3.857 -10.672 4.129 1 96.75 46 LYS B CA 1
ATOM 1648 C C . LYS B 1 46 ? 5.242 -10.031 4.039 1 96.75 46 LYS B C 1
ATOM 1650 O O . LYS B 1 46 ? 6.219 -10.703 3.697 1 96.75 46 LYS B O 1
ATOM 1655 N N . ILE B 1 47 ? 5.285 -8.773 4.289 1 98.19 47 ILE B N 1
ATOM 1656 C CA . ILE B 1 47 ? 6.527 -8.016 4.277 1 98.19 47 ILE B CA 1
ATOM 1657 C C . ILE B 1 47 ? 7.102 -7.941 5.691 1 98.19 47 ILE B C 1
ATOM 1659 O O . ILE B 1 47 ? 6.457 -7.422 6.605 1 98.19 47 ILE B O 1
ATOM 1663 N N . ARG B 1 48 ? 8.344 -8.375 5.902 1 97.5 48 ARG B N 1
ATOM 1664 C CA . ARG B 1 48 ? 9.023 -8.305 7.191 1 97.5 48 ARG B CA 1
ATOM 1665 C C . ARG B 1 48 ? 9.445 -6.875 7.512 1 97.5 48 ARG B C 1
ATOM 1667 O O . ARG B 1 48 ? 9.555 -6.039 6.613 1 97.5 48 ARG B O 1
ATOM 1674 N N . GLU B 1 49 ? 9.719 -6.645 8.812 1 97.56 49 GLU B N 1
ATOM 1675 C CA . GLU B 1 49 ? 10.156 -5.32 9.242 1 97.56 49 GLU B CA 1
ATOM 1676 C C . GLU B 1 49 ? 11.406 -4.883 8.484 1 97.56 49 GLU B C 1
ATOM 1678 O O . GLU B 1 49 ? 12.406 -5.605 8.461 1 97.56 49 GLU B O 1
ATOM 1683 N N . TYR B 1 50 ? 11.328 -3.729 7.738 1 97.38 50 TYR B N 1
ATOM 1684 C CA . TYR B 1 50 ? 12.406 -3.018 7.066 1 97.38 50 TYR B CA 1
ATOM 1685 C C . TYR B 1 50 ? 12.891 -3.791 5.848 1 97.38 50 TYR B C 1
ATOM 1687 O O . TYR B 1 50 ? 13.922 -3.449 5.258 1 97.38 50 TYR B O 1
ATOM 1695 N N . GLU B 1 51 ? 12.125 -4.836 5.496 1 97.94 51 GLU B N 1
ATOM 1696 C CA . GLU B 1 51 ? 12.438 -5.551 4.262 1 97.94 51 GLU B CA 1
ATOM 1697 C C . GLU B 1 51 ? 11.969 -4.773 3.037 1 97.94 51 GLU B C 1
ATOM 1699 O O . GLU B 1 51 ? 10.781 -4.469 2.912 1 97.94 51 GLU B O 1
ATOM 1704 N N . ASN B 1 52 ? 12.914 -4.512 2.225 1 98.38 52 ASN B N 1
ATOM 1705 C CA . ASN B 1 52 ? 12.547 -3.85 0.978 1 98.38 52 ASN B CA 1
ATOM 1706 C C . ASN B 1 52 ? 11.414 -4.59 0.264 1 98.38 52 ASN B C 1
ATOM 1708 O O . ASN B 1 52 ? 11.461 -5.812 0.117 1 98.38 52 ASN B O 1
ATOM 1712 N N . VAL B 1 53 ? 10.461 -3.844 -0.182 1 98.69 53 VAL B N 1
ATOM 1713 C CA . VAL B 1 53 ? 9.242 -4.406 -0.753 1 98.69 53 VAL B CA 1
ATOM 1714 C C . VAL B 1 53 ? 9.594 -5.32 -1.926 1 98.69 53 VAL B C 1
ATOM 1716 O O . VAL B 1 53 ? 9 -6.387 -2.092 1 98.69 53 VAL B O 1
ATOM 1719 N N . PHE B 1 54 ? 10.523 -4.922 -2.756 1 98.81 54 PHE B N 1
ATOM 1720 C CA . PHE B 1 54 ? 10.906 -5.719 -3.914 1 98.81 54 PHE B CA 1
ATOM 1721 C C . PHE B 1 54 ? 11.688 -6.957 -3.482 1 98.81 54 PHE B C 1
ATOM 1723 O O . PHE B 1 54 ? 11.562 -8.016 -4.094 1 98.81 54 PHE B O 1
ATOM 1730 N N . GLU B 1 55 ? 12.477 -6.84 -2.414 1 98.69 55 GLU B N 1
ATOM 1731 C CA . GLU B 1 55 ? 13.172 -8 -1.867 1 98.69 55 GLU B CA 1
ATOM 1732 C C . GLU B 1 55 ? 12.195 -8.984 -1.236 1 98.69 55 GLU B C 1
ATOM 1734 O O . GLU B 1 55 ? 12.383 -10.203 -1.328 1 98.69 55 GLU B O 1
ATOM 1739 N N . ALA B 1 56 ? 11.203 -8.453 -0.572 1 98.69 56 ALA B N 1
ATOM 1740 C CA . ALA B 1 56 ? 10.148 -9.312 -0.043 1 98.69 56 ALA B CA 1
ATOM 1741 C C . ALA B 1 56 ? 9.477 -10.102 -1.158 1 98.69 56 ALA B C 1
ATOM 1743 O O . ALA B 1 56 ? 9.234 -11.305 -1.013 1 98.69 56 ALA B O 1
ATOM 1744 N N . LEU B 1 57 ? 9.18 -9.406 -2.277 1 98.81 57 LEU B N 1
ATOM 1745 C CA . LEU B 1 57 ? 8.547 -10.055 -3.42 1 98.81 57 LEU B CA 1
ATOM 1746 C C . LEU B 1 57 ? 9.422 -11.164 -3.979 1 98.81 57 LEU B C 1
ATOM 1748 O O . LEU B 1 57 ? 8.953 -12.281 -4.211 1 98.81 57 LEU B O 1
ATOM 1752 N N . ARG B 1 58 ? 10.688 -10.852 -4.105 1 98.81 58 ARG B N 1
ATOM 1753 C CA . ARG B 1 58 ? 11.633 -11.836 -4.617 1 98.81 58 ARG B CA 1
ATOM 1754 C C . ARG B 1 58 ? 11.758 -13.023 -3.672 1 98.81 58 ARG B C 1
ATOM 1756 O O . ARG B 1 58 ? 11.797 -14.18 -4.113 1 98.81 58 ARG B O 1
ATOM 1763 N N . ARG B 1 59 ? 11.805 -12.773 -2.406 1 98.12 59 ARG B N 1
ATOM 1764 C CA . ARG B 1 59 ? 11.914 -13.828 -1.405 1 98.12 59 ARG B CA 1
ATOM 1765 C C . ARG B 1 59 ? 10.688 -14.734 -1.433 1 98.12 59 ARG B C 1
ATOM 1767 O O . ARG B 1 59 ? 10.82 -15.961 -1.519 1 98.12 59 ARG B O 1
ATOM 1774 N N . GLU B 1 60 ? 9.5 -14.133 -1.408 1 97.19 60 GLU B N 1
ATOM 1775 C CA . GLU B 1 60 ? 8.25 -14.898 -1.362 1 97.19 60 GLU B CA 1
ATOM 1776 C C . GLU B 1 60 ? 8.078 -15.742 -2.619 1 97.19 60 GLU B C 1
ATOM 1778 O O . GLU B 1 60 ? 7.641 -16.891 -2.541 1 97.19 60 GLU B O 1
ATOM 1783 N N . VAL B 1 61 ? 8.414 -15.195 -3.799 1 97.88 61 VAL B N 1
ATOM 1784 C CA . VAL B 1 61 ? 8.289 -15.93 -5.051 1 97.88 61 VAL B CA 1
ATOM 1785 C C . VAL B 1 61 ? 9.258 -17.109 -5.059 1 97.88 61 VAL B C 1
ATOM 1787 O O . VAL B 1 61 ? 8.891 -18.234 -5.418 1 97.88 61 VAL B O 1
ATOM 1790 N N . LYS B 1 62 ? 10.461 -16.844 -4.605 1 97.12 62 LYS B N 1
ATOM 1791 C CA . LYS B 1 62 ? 11.453 -17.922 -4.543 1 97.12 62 LYS B CA 1
ATOM 1792 C C . LYS B 1 62 ? 11.016 -19.016 -3.572 1 97.12 62 LYS B C 1
ATOM 1794 O O . LYS B 1 62 ? 11.078 -20.203 -3.9 1 97.12 62 LYS B O 1
ATOM 1799 N N . GLU B 1 63 ? 10.562 -18.641 -2.412 1 95.19 63 GLU B N 1
ATOM 1800 C CA . GLU B 1 63 ? 10.148 -19.594 -1.378 1 95.19 63 GLU B CA 1
ATOM 1801 C C . GLU B 1 63 ? 8.953 -20.422 -1.833 1 95.19 63 GLU B C 1
ATOM 1803 O O . GLU B 1 63 ? 8.898 -21.625 -1.581 1 95.19 63 GLU B O 1
ATOM 1808 N N . GLU B 1 64 ? 8.039 -19.828 -2.557 1 95.19 64 GLU B N 1
ATOM 1809 C CA . GLU B 1 64 ? 6.773 -20.484 -2.857 1 95.19 64 GLU B CA 1
ATOM 1810 C C . GLU B 1 64 ? 6.848 -21.234 -4.184 1 95.19 64 GLU B C 1
ATOM 1812 O O . GLU B 1 64 ? 6.121 -22.219 -4.395 1 95.19 64 GLU B O 1
ATOM 1817 N N . THR B 1 65 ? 7.703 -20.781 -5.145 1 96.12 65 THR B N 1
ATOM 1818 C CA . THR B 1 65 ? 7.609 -21.312 -6.5 1 96.12 65 THR B CA 1
ATOM 1819 C C . THR B 1 65 ? 8.961 -21.859 -6.961 1 96.12 65 THR B C 1
ATOM 1821 O O . THR B 1 65 ? 9.031 -22.594 -7.945 1 96.12 65 THR B O 1
ATOM 1824 N N . GLY B 1 66 ? 10.039 -21.422 -6.297 1 95.75 66 GLY B N 1
ATOM 1825 C CA . GLY B 1 66 ? 11.383 -21.781 -6.727 1 95.75 66 GLY B CA 1
ATOM 1826 C C . GLY B 1 66 ? 11.922 -20.875 -7.812 1 95.75 66 GLY B C 1
ATOM 1827 O O . GLY B 1 66 ? 13.109 -20.922 -8.148 1 95.75 66 GLY B O 1
ATOM 1828 N N . LEU B 1 67 ? 11.148 -19.969 -8.352 1 97.38 67 LEU B N 1
ATOM 1829 C CA . LEU B 1 67 ? 11.555 -19.109 -9.461 1 97.38 67 LEU B CA 1
ATOM 1830 C C . LEU B 1 67 ? 12.305 -17.875 -8.961 1 97.38 67 LEU B C 1
ATOM 1832 O O . LEU B 1 67 ? 12.164 -17.5 -7.797 1 97.38 67 LEU B O 1
ATOM 1836 N N . ILE B 1 68 ? 13.07 -17.344 -9.852 1 98.38 68 ILE B N 1
ATOM 1837 C CA . ILE B 1 68 ? 13.789 -16.094 -9.594 1 98.38 68 ILE B CA 1
ATOM 1838 C C . ILE B 1 68 ? 13.203 -14.977 -10.438 1 98.38 68 ILE B C 1
ATOM 1840 O O . ILE B 1 68 ? 13.18 -15.062 -11.672 1 98.38 68 ILE B O 1
ATOM 1844 N N . ILE B 1 69 ? 12.742 -13.945 -9.805 1 98.75 69 ILE B N 1
ATOM 1845 C CA . ILE B 1 69 ? 12.188 -12.797 -10.516 1 98.75 69 ILE B CA 1
ATOM 1846 C C . ILE B 1 69 ? 13.281 -12.102 -11.32 1 98.75 69 ILE B C 1
ATOM 1848 O O . ILE B 1 69 ? 14.359 -11.812 -10.781 1 98.75 69 ILE B O 1
ATOM 1852 N N . THR B 1 70 ? 13.008 -11.828 -12.555 1 98.38 70 THR B N 1
ATOM 1853 C CA . THR B 1 70 ? 13.977 -11.164 -13.406 1 98.38 70 THR B CA 1
ATOM 1854 C C . THR B 1 70 ? 13.57 -9.719 -13.672 1 98.38 70 THR B C 1
ATOM 1856 O O . THR B 1 70 ? 14.398 -8.891 -14.047 1 98.38 70 THR B O 1
ATOM 1859 N N . LYS B 1 71 ? 12.305 -9.453 -13.547 1 98.5 71 LYS B N 1
ATOM 1860 C CA . LYS B 1 71 ? 11.781 -8.117 -13.805 1 98.5 71 LYS B CA 1
ATOM 1861 C C . LYS B 1 71 ? 10.539 -7.836 -12.953 1 98.5 71 LYS B C 1
ATOM 1863 O O . LYS B 1 71 ? 9.664 -8.695 -12.82 1 98.5 71 LYS B O 1
ATOM 1868 N N . ILE B 1 72 ? 10.539 -6.738 -12.32 1 98.75 72 ILE B N 1
ATOM 1869 C CA . ILE B 1 72 ? 9.359 -6.188 -11.664 1 98.75 72 ILE B CA 1
ATOM 1870 C C . ILE B 1 72 ? 8.969 -4.867 -12.32 1 98.75 72 ILE B C 1
ATOM 1872 O O . ILE B 1 72 ? 9.727 -3.898 -12.289 1 98.75 72 ILE B O 1
ATOM 1876 N N . ASN B 1 73 ? 7.801 -4.848 -12.898 1 98.25 73 ASN B N 1
ATOM 1877 C CA . ASN B 1 73 ? 7.367 -3.617 -13.555 1 98.25 73 ASN B CA 1
ATOM 1878 C C . ASN B 1 73 ? 7.293 -2.453 -12.57 1 98.25 73 ASN B C 1
ATOM 1880 O O . ASN B 1 73 ? 6.621 -2.547 -11.539 1 98.25 73 ASN B O 1
ATOM 1884 N N . GLY B 1 74 ? 8.031 -1.37 -12.836 1 97 74 GLY B N 1
ATOM 1885 C CA . GLY B 1 74 ? 7.98 -0.166 -12.023 1 97 74 GLY B CA 1
ATOM 1886 C C . GLY B 1 74 ? 9.094 -0.092 -10.992 1 97 74 GLY B C 1
ATOM 1887 O O . GLY B 1 74 ? 9.281 0.941 -10.344 1 97 74 GLY B O 1
ATOM 1888 N N . GLU B 1 75 ? 9.82 -1.194 -10.773 1 98 75 GLU B N 1
ATOM 1889 C CA . GLU B 1 75 ? 10.922 -1.174 -9.812 1 98 75 GLU B CA 1
ATOM 1890 C C . GLU B 1 75 ? 11.953 -0.113 -10.172 1 98 75 GLU B C 1
ATOM 1892 O O . GLU B 1 75 ? 12.484 0.575 -9.297 1 98 75 GLU B O 1
ATOM 1897 N N . GLU B 1 76 ? 12.195 0.046 -11.5 1 95.62 76 GLU B N 1
ATOM 1898 C CA . GLU B 1 76 ? 13.211 0.972 -11.992 1 95.62 76 GLU B CA 1
ATOM 1899 C C . GLU B 1 76 ? 12.805 2.422 -11.75 1 95.62 76 GLU B C 1
ATOM 1901 O O . GLU B 1 76 ? 13.641 3.322 -11.773 1 95.62 76 GLU B O 1
ATOM 1906 N N . CYS B 1 77 ? 11.523 2.689 -11.508 1 95.25 77 CYS B N 1
ATOM 1907 C CA . CYS B 1 77 ? 11 4.039 -11.328 1 95.25 77 CYS B CA 1
ATOM 1908 C C . CYS B 1 77 ? 10.867 4.375 -9.844 1 95.25 77 CYS B C 1
ATOM 1910 O O . CYS B 1 77 ? 10.391 5.457 -9.492 1 95.25 77 CYS B O 1
ATOM 1912 N N . SER B 1 78 ? 11.258 3.453 -8.984 1 97.19 78 SER B N 1
ATOM 1913 C CA . SER B 1 78 ? 11.172 3.723 -7.555 1 97.19 78 SER B CA 1
ATOM 1914 C C . SER B 1 78 ? 12.141 4.836 -7.148 1 97.19 78 SER B C 1
ATOM 1916 O O . SER B 1 78 ? 13.195 5.004 -7.766 1 97.19 78 SER B O 1
ATOM 1918 N N . ALA B 1 79 ? 11.719 5.598 -6.152 1 97 79 ALA B N 1
ATOM 1919 C CA . ALA B 1 79 ? 12.539 6.695 -5.641 1 97 79 ALA B CA 1
ATOM 1920 C C . ALA B 1 79 ? 13.102 6.359 -4.262 1 97 79 ALA B C 1
ATOM 1922 O O . ALA B 1 79 ? 12.414 5.77 -3.43 1 97 79 ALA B O 1
ATOM 1923 N N . GLN B 1 80 ? 14.305 6.75 -4.09 1 95.81 80 GLN B N 1
ATOM 1924 C CA . GLN B 1 80 ? 14.961 6.555 -2.799 1 95.81 80 GLN B CA 1
ATOM 1925 C C . GLN B 1 80 ? 15.422 7.883 -2.209 1 95.81 80 GLN B C 1
ATOM 1927 O O . GLN B 1 80 ? 15.852 8.773 -2.941 1 95.81 80 GLN B O 1
ATOM 1932 N N . SER B 1 81 ? 15.227 8.039 -0.936 1 95.5 81 SER B N 1
ATOM 1933 C CA . SER B 1 81 ? 15.727 9.195 -0.196 1 95.5 81 SER B CA 1
ATOM 1934 C C . SER B 1 81 ? 16.344 8.781 1.135 1 95.5 81 SER B C 1
ATOM 1936 O O . SER B 1 81 ? 16.109 7.668 1.612 1 95.5 81 SER B O 1
ATOM 1938 N N . CYS B 1 82 ? 17.219 9.57 1.571 1 95.44 82 CYS B N 1
ATOM 1939 C CA . CYS B 1 82 ? 17.812 9.445 2.895 1 95.44 82 CYS B CA 1
ATOM 1940 C C . CYS B 1 82 ? 17.562 10.695 3.73 1 95.44 82 CYS B C 1
ATOM 1942 O O . CYS B 1 82 ? 17.891 11.805 3.311 1 95.44 82 CYS B O 1
ATOM 1944 N N . VAL B 1 83 ? 16.891 10.547 4.824 1 93.12 83 VAL B N 1
ATOM 1945 C CA . VAL B 1 83 ? 16.562 11.641 5.734 1 93.12 83 VAL B CA 1
ATOM 1946 C C . VAL B 1 83 ? 17.094 11.336 7.129 1 93.12 83 VAL B C 1
ATOM 1948 O O . VAL B 1 83 ? 16.703 10.336 7.742 1 93.12 83 VAL B O 1
ATOM 1951 N N . ASN B 1 84 ? 18 12.203 7.656 1 94.12 84 ASN B N 1
ATOM 1952 C CA . ASN B 1 84 ? 18.594 12.031 8.977 1 94.12 84 ASN B CA 1
ATOM 1953 C C . ASN B 1 84 ? 19.203 10.641 9.141 1 94.12 84 ASN B C 1
ATOM 1955 O O . ASN B 1 84 ? 19 9.984 10.164 1 94.12 84 ASN B O 1
ATOM 1959 N N . GLY B 1 85 ? 19.766 10.109 8.055 1 94.19 85 GLY B N 1
ATOM 1960 C CA . GLY B 1 85 ? 20.5 8.859 8.086 1 94.19 85 GLY B CA 1
ATOM 1961 C C . GLY B 1 85 ? 19.625 7.641 7.879 1 94.19 85 GLY B C 1
ATOM 1962 O O . GLY B 1 85 ? 20.109 6.508 7.875 1 94.19 85 GLY B O 1
ATOM 1963 N N . ASN B 1 86 ? 18.344 7.844 7.734 1 95.94 86 ASN B N 1
ATOM 1964 C CA . ASN B 1 86 ? 17.406 6.738 7.512 1 95.94 86 ASN B CA 1
ATOM 1965 C C . ASN B 1 86 ? 16.953 6.68 6.059 1 95.94 86 ASN B C 1
ATOM 1967 O O . ASN B 1 86 ? 16.688 7.715 5.441 1 95.94 86 ASN B O 1
ATOM 1971 N N . LYS B 1 87 ? 16.781 5.492 5.559 1 96.88 87 LYS B N 1
ATOM 1972 C CA . LYS B 1 87 ? 16.469 5.297 4.148 1 96.88 87 LYS B CA 1
ATOM 1973 C C . LYS B 1 87 ? 14.969 5.031 3.951 1 96.88 87 LYS B C 1
ATOM 1975 O O . LYS B 1 87 ? 14.352 4.336 4.754 1 96.88 87 LYS B O 1
ATOM 1980 N N . VAL B 1 88 ? 14.453 5.59 2.854 1 97.25 88 VAL B N 1
ATOM 1981 C CA . VAL B 1 88 ? 13.07 5.355 2.453 1 97.25 88 VAL B CA 1
ATOM 1982 C C . VAL B 1 88 ? 13 5.117 0.947 1 97.25 88 VAL B C 1
ATOM 1984 O O . VAL B 1 88 ? 13.828 5.633 0.191 1 97.25 88 VAL B O 1
ATOM 1987 N N . ILE B 1 89 ? 12.047 4.324 0.569 1 98.25 89 ILE B N 1
ATOM 1988 C CA . ILE B 1 89 ? 11.789 4.074 -0.844 1 98.25 89 ILE B CA 1
ATOM 1989 C C . ILE B 1 89 ? 10.32 4.352 -1.155 1 98.25 89 ILE B C 1
ATOM 1991 O O . ILE B 1 89 ? 9.445 4.137 -0.309 1 98.25 89 ILE B O 1
ATOM 1995 N N . SER B 1 90 ? 10.07 4.902 -2.291 1 98.62 90 SER B N 1
ATOM 1996 C CA . SER B 1 90 ? 8.711 5.066 -2.801 1 98.62 90 SER B CA 1
ATOM 1997 C C . SER B 1 90 ? 8.531 4.355 -4.141 1 98.62 90 SER B C 1
ATOM 1999 O O . SER B 1 90 ? 9.461 4.32 -4.957 1 98.62 90 SER B O 1
ATOM 2001 N N . PHE B 1 91 ? 7.391 3.797 -4.27 1 98.25 91 PHE B N 1
ATOM 2002 C CA . PHE B 1 91 ? 7.105 2.971 -5.438 1 98.25 91 PHE B CA 1
ATOM 2003 C C . PHE B 1 91 ? 5.621 3.016 -5.781 1 98.25 91 PHE B C 1
ATOM 2005 O O . PHE B 1 91 ? 4.824 3.588 -5.039 1 98.25 91 PHE B O 1
ATOM 2012 N N . GLN B 1 92 ? 5.324 2.508 -6.957 1 97.62 92 GLN B N 1
ATOM 2013 C CA . GLN B 1 92 ? 3.947 2.432 -7.441 1 97.62 92 GLN B CA 1
ATOM 2014 C C . GLN B 1 92 ? 3.566 0.996 -7.789 1 97.62 92 GLN B C 1
ATOM 2016 O O . GLN B 1 92 ? 3.975 0.474 -8.828 1 97.62 92 GLN B O 1
ATOM 2021 N N . PRO B 1 93 ? 2.783 0.379 -6.887 1 98.38 93 PRO B N 1
ATOM 2022 C CA . PRO B 1 93 ? 2.307 -0.964 -7.223 1 98.38 93 PRO B CA 1
ATOM 2023 C C . PRO B 1 93 ? 1.338 -0.969 -8.406 1 98.38 93 PRO B C 1
ATOM 2025 O O . PRO B 1 93 ? 0.72 0.055 -8.703 1 98.38 93 PRO B O 1
ATOM 2028 N N . TYR B 1 94 ? 1.259 -2.145 -9.055 1 98.44 94 TYR B N 1
ATOM 2029 C CA . TYR B 1 94 ? 0.281 -2.328 -10.117 1 98.44 94 TYR B CA 1
ATOM 2030 C C . TYR B 1 94 ? -1.141 -2.207 -9.586 1 98.44 94 TYR B C 1
ATOM 2032 O O . TYR B 1 94 ? -2.01 -1.626 -10.234 1 98.44 94 TYR B O 1
ATOM 2040 N N . CYS B 1 95 ? -1.312 -2.756 -8.406 1 98.31 95 CYS B N 1
ATOM 2041 C CA . CYS B 1 95 ? -2.605 -2.781 -7.734 1 98.31 95 CYS B CA 1
ATOM 2042 C C . CYS B 1 95 ? -2.432 -2.922 -6.227 1 98.31 95 CYS B C 1
ATOM 2044 O O . CYS B 1 95 ? -1.6 -3.705 -5.766 1 98.31 95 CYS B O 1
ATOM 2046 N N . VAL B 1 96 ? -3.143 -2.109 -5.48 1 98.81 96 VAL B N 1
ATOM 2047 C CA . VAL B 1 96 ? -3.207 -2.295 -4.035 1 98.81 96 VAL B CA 1
ATOM 2048 C C . VAL B 1 96 ? -4.586 -2.82 -3.645 1 98.81 96 VAL B C 1
ATOM 2050 O O . VAL B 1 96 ? -5.609 -2.281 -4.078 1 98.81 96 VAL B O 1
ATOM 2053 N N . THR B 1 97 ? -4.641 -3.893 -2.881 1 98.56 97 THR B N 1
ATOM 2054 C CA . THR B 1 97 ? -5.898 -4.508 -2.477 1 98.56 97 THR B CA 1
ATOM 2055 C C . THR B 1 97 ? -5.957 -4.672 -0.96 1 98.56 97 THR B C 1
ATOM 2057 O O . THR B 1 97 ? -4.973 -5.066 -0.333 1 98.56 97 THR B O 1
ATOM 2060 N N . GLN B 1 98 ? -7.094 -4.379 -0.38 1 98.62 98 GLN B N 1
ATOM 2061 C CA . GLN B 1 98 ? -7.352 -4.551 1.046 1 98.62 98 GLN B CA 1
ATOM 2062 C C . GLN B 1 98 ? -8.602 -5.391 1.282 1 98.62 98 GLN B C 1
ATOM 2064 O O . GLN B 1 98 ? -9.617 -5.199 0.618 1 98.62 98 GLN B O 1
ATOM 2069 N N . ASN B 1 99 ? -8.5 -6.352 2.203 1 97.56 99 ASN B N 1
ATOM 2070 C CA . ASN B 1 99 ? -9.742 -7.008 2.609 1 97.56 99 ASN B CA 1
ATOM 2071 C C . ASN B 1 99 ? -10.391 -6.297 3.791 1 97.56 99 ASN B C 1
ATOM 2073 O O . ASN B 1 99 ? -9.695 -5.809 4.688 1 97.56 99 ASN B O 1
ATOM 2077 N N . LEU B 1 100 ? -11.633 -6.215 3.787 1 97.38 100 LEU B N 1
ATOM 2078 C CA . LEU B 1 100 ? -12.406 -5.512 4.809 1 97.38 100 LEU B CA 1
ATOM 2079 C C . LEU B 1 100 ? -13.047 -6.496 5.777 1 97.38 100 LEU B C 1
ATOM 2081 O O . LEU B 1 100 ? -13.711 -6.09 6.734 1 97.38 100 LEU B O 1
ATOM 2085 N N . SER B 1 101 ? -12.93 -7.742 5.477 1 94.56 101 SER B N 1
ATOM 2086 C CA . SER B 1 101 ? -13.398 -8.852 6.305 1 94.56 101 SER B CA 1
ATOM 2087 C C . SER B 1 101 ? -12.656 -10.141 5.973 1 94.56 101 SER B C 1
ATOM 2089 O O . SER B 1 101 ? -11.906 -10.195 4.996 1 94.56 101 SER B O 1
ATOM 2091 N N . GLY B 1 102 ? -12.789 -11.195 6.883 1 88.75 102 GLY B N 1
ATOM 2092 C CA . GLY B 1 102 ? -12.148 -12.484 6.656 1 88.75 102 GLY B CA 1
ATOM 2093 C C . GLY B 1 102 ? -11.117 -12.828 7.711 1 88.75 102 GLY B C 1
ATOM 2094 O O . GLY B 1 102 ? -11.102 -12.242 8.789 1 88.75 102 GLY B O 1
ATOM 2095 N N . ALA B 1 103 ? -10.273 -13.789 7.348 1 79.06 103 ALA B N 1
ATOM 2096 C CA . ALA B 1 103 ? -9.422 -14.383 8.375 1 79.06 103 ALA B CA 1
ATOM 2097 C C . ALA B 1 103 ? -8.219 -13.492 8.672 1 79.06 103 ALA B C 1
ATOM 2099 O O . ALA B 1 103 ? -7.754 -13.422 9.812 1 79.06 103 ALA B O 1
ATOM 2100 N N . TYR B 1 104 ? -7.734 -12.766 7.656 1 87.88 104 TYR B N 1
ATOM 2101 C CA . TYR B 1 104 ? -6.547 -11.938 7.836 1 87.88 104 TYR B CA 1
ATOM 2102 C C . TYR B 1 104 ? -6.777 -10.531 7.305 1 87.88 104 TYR B C 1
ATOM 2104 O O . TYR B 1 104 ? -7.391 -10.352 6.246 1 87.88 104 TYR B O 1
ATOM 2112 N N . SER B 1 105 ? -6.348 -9.617 8.109 1 95.69 105 SER B N 1
ATOM 2113 C CA . SER B 1 105 ? -6.414 -8.227 7.668 1 95.69 105 SER B CA 1
ATOM 2114 C C . SER B 1 105 ? -5.141 -7.82 6.938 1 95.69 105 SER B C 1
ATOM 2116 O O . SER B 1 105 ? -4.098 -7.617 7.562 1 95.69 105 SER B O 1
ATOM 2118 N N . LEU B 1 106 ? -5.285 -7.668 5.605 1 97.25 106 LEU B N 1
ATOM 2119 C CA . LEU B 1 106 ? -4.098 -7.473 4.777 1 97.25 106 LEU B CA 1
ATOM 2120 C C . LEU B 1 106 ? -4.273 -6.266 3.861 1 97.25 106 LEU B C 1
ATOM 2122 O O . LEU B 1 106 ? -5.395 -5.922 3.48 1 97.25 106 LEU B O 1
ATOM 2126 N N . ILE B 1 107 ? -3.193 -5.648 3.57 1 98.5 107 ILE B N 1
ATOM 2127 C CA . ILE B 1 107 ? -3.057 -4.742 2.436 1 98.5 107 ILE B CA 1
ATOM 2128 C C . ILE B 1 107 ? -1.992 -5.27 1.478 1 98.5 107 ILE B C 1
ATOM 2130 O O . ILE B 1 107 ? -0.808 -5.316 1.819 1 98.5 107 ILE B O 1
ATOM 2134 N N . LEU B 1 108 ? -2.439 -5.68 0.342 1 98.62 108 LEU B N 1
ATOM 2135 C CA . LEU B 1 108 ? -1.604 -6.398 -0.61 1 98.62 108 LEU B CA 1
ATOM 2136 C C . LEU B 1 108 ? -1.147 -5.48 -1.738 1 98.62 108 LEU B C 1
ATOM 2138 O O . LEU B 1 108 ? -1.974 -4.879 -2.426 1 98.62 108 LEU B O 1
ATOM 2142 N N . ASN B 1 109 ? 0.175 -5.301 -1.91 1 98.88 109 ASN B N 1
ATOM 2143 C CA . ASN B 1 109 ? 0.781 -4.645 -3.062 1 98.88 109 ASN B CA 1
ATOM 2144 C C . ASN B 1 109 ? 1.135 -5.648 -4.156 1 98.88 109 ASN B C 1
ATOM 2146 O O . ASN B 1 109 ? 2.068 -6.438 -4.004 1 98.88 109 ASN B O 1
ATOM 2150 N N . THR B 1 110 ? 0.436 -5.609 -5.27 1 98.88 110 THR B N 1
ATOM 2151 C CA . THR B 1 110 ? 0.645 -6.559 -6.359 1 98.88 110 THR B CA 1
ATOM 2152 C C . THR B 1 110 ? 1.485 -5.934 -7.469 1 98.88 110 THR B C 1
ATOM 2154 O O . THR B 1 110 ? 1.277 -4.773 -7.832 1 98.88 110 THR B O 1
ATOM 2157 N N . PHE B 1 111 ? 2.391 -6.684 -8.008 1 98.94 111 PHE B N 1
ATOM 2158 C CA . PHE B 1 111 ? 3.266 -6.238 -9.086 1 98.94 111 PHE B CA 1
ATOM 2159 C C . PHE B 1 111 ? 3.184 -7.188 -10.281 1 98.94 111 PHE B C 1
ATOM 2161 O O . PHE B 1 111 ? 2.939 -8.383 -10.109 1 98.94 111 PHE B O 1
ATOM 2168 N N . LEU B 1 112 ? 3.369 -6.641 -11.469 1 98.81 112 LEU B N 1
ATOM 2169 C CA . LEU B 1 112 ? 3.588 -7.445 -12.672 1 98.81 112 LEU B CA 1
ATOM 2170 C C . LEU B 1 112 ? 5.055 -7.836 -12.805 1 98.81 112 LEU B C 1
ATOM 2172 O O . LEU B 1 112 ? 5.941 -6.988 -12.688 1 98.81 112 LEU B O 1
ATOM 2176 N N . CYS B 1 113 ? 5.266 -9.125 -13.023 1 98.88 113 CYS B N 1
ATOM 2177 C CA . CYS B 1 113 ? 6.645 -9.602 -12.961 1 98.88 113 CYS B CA 1
ATOM 2178 C C . CYS B 1 113 ? 6.93 -10.594 -14.086 1 98.88 113 CYS B C 1
ATOM 2180 O O . CYS B 1 113 ? 6.004 -11.141 -14.688 1 98.88 113 CYS B O 1
ATOM 2182 N N . GLU B 1 114 ? 8.195 -10.719 -14.367 1 98.5 114 GLU B N 1
ATOM 2183 C CA . GLU B 1 114 ? 8.766 -11.844 -15.102 1 98.5 114 GLU B CA 1
ATOM 2184 C C . GLU B 1 114 ? 9.734 -12.633 -14.242 1 98.5 114 GLU B C 1
ATOM 2186 O O . GLU B 1 114 ? 10.383 -12.078 -13.352 1 98.5 114 GLU B O 1
ATOM 2191 N N . ALA B 1 115 ? 9.781 -13.914 -14.477 1 98.38 115 ALA B N 1
ATOM 2192 C CA . ALA B 1 115 ? 10.656 -14.773 -13.68 1 98.38 115 ALA B CA 1
ATOM 2193 C C . ALA B 1 115 ? 11.188 -15.93 -14.516 1 98.38 115 ALA B C 1
ATOM 2195 O O . ALA B 1 115 ? 10.656 -16.219 -15.594 1 98.38 115 ALA B O 1
ATOM 2196 N N . GLU B 1 116 ? 12.258 -16.469 -14.031 1 97.31 116 GLU B N 1
ATOM 2197 C CA . GLU B 1 116 ? 12.891 -17.625 -14.672 1 97.31 116 GLU B CA 1
ATOM 2198 C C . GLU B 1 116 ? 13.266 -18.688 -13.641 1 97.31 116 GLU B C 1
ATOM 2200 O O . GLU B 1 116 ? 13.25 -18.422 -12.438 1 97.31 116 GLU B 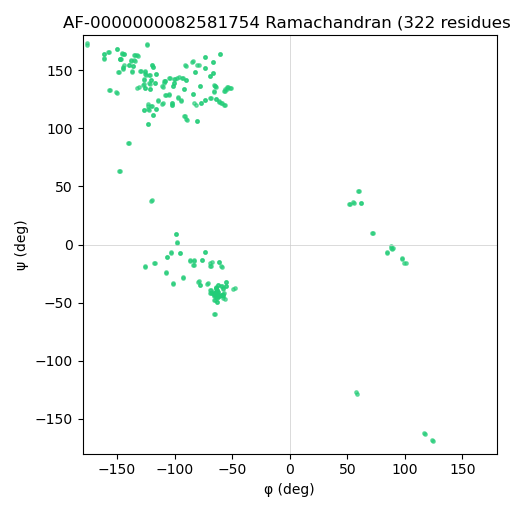O 1
ATOM 2205 N N . GLY B 1 117 ? 13.508 -19.906 -14.219 1 96.38 117 GLY B N 1
ATOM 2206 C CA . GLY B 1 117 ? 13.938 -21 -13.352 1 96.38 117 GLY B CA 1
ATOM 2207 C C . GLY B 1 117 ? 13.039 -22.219 -13.445 1 96.38 117 GLY B C 1
ATOM 2208 O O . GLY B 1 117 ? 12.258 -22.344 -14.391 1 96.38 117 GLY B O 1
ATOM 2209 N N . VAL B 1 118 ? 13.25 -23.172 -12.477 1 94.12 118 VAL B N 1
ATOM 2210 C CA . VAL B 1 118 ? 12.492 -24.422 -12.43 1 94.12 118 VAL B CA 1
ATOM 2211 C C . VAL B 1 118 ? 11.461 -24.359 -11.305 1 94.12 118 VAL B C 1
ATOM 2213 O O . VAL B 1 118 ? 11.789 -24.016 -10.172 1 94.12 118 VAL B O 1
ATOM 2216 N N . LEU B 1 119 ? 10.289 -24.656 -11.672 1 94 119 LEU B N 1
ATOM 2217 C CA . LEU B 1 119 ? 9.219 -24.625 -10.68 1 94 119 LEU B CA 1
ATOM 2218 C C . LEU B 1 119 ? 9.438 -25.688 -9.609 1 94 119 LEU B C 1
ATOM 2220 O O . LEU B 1 119 ? 9.805 -26.828 -9.914 1 94 119 LEU B O 1
ATOM 2224 N N . ALA B 1 120 ? 9.211 -25.266 -8.406 1 89.38 120 ALA B N 1
ATOM 2225 C CA . ALA B 1 120 ? 9.188 -26.25 -7.324 1 89.38 120 ALA B CA 1
ATOM 2226 C C . ALA B 1 120 ? 7.969 -27.156 -7.43 1 89.38 120 ALA B C 1
ATOM 2228 O O . ALA B 1 120 ? 6.926 -26.734 -7.949 1 89.38 120 ALA B O 1
ATOM 2229 N N . GLU B 1 121 ? 8.047 -28.375 -7.09 1 81.06 121 GLU B N 1
ATOM 2230 C CA . GLU B 1 121 ? 6.906 -29.297 -7.113 1 81.06 121 GLU B CA 1
ATOM 2231 C C . GLU B 1 121 ? 5.855 -28.875 -6.082 1 81.06 121 GLU B C 1
ATOM 2233 O O . GLU B 1 121 ? 4.668 -28.797 -6.402 1 81.06 121 GLU B O 1
ATOM 2238 N N . SER B 1 122 ? 6.184 -28.812 -4.844 1 75.5 122 SER B N 1
ATOM 2239 C CA . SER B 1 122 ? 5.355 -28.359 -3.732 1 75.5 122 SER B CA 1
ATOM 2240 C C . SER B 1 122 ? 6.199 -27.719 -2.639 1 75.5 122 SER B C 1
ATOM 2242 O O . SER B 1 122 ? 7.398 -27.984 -2.539 1 75.5 122 SER B O 1
ATOM 2244 N N . THR B 1 123 ? 5.445 -26.75 -2.055 1 77.81 123 THR B N 1
ATOM 2245 C CA . THR B 1 123 ? 6.066 -26.172 -0.863 1 77.81 123 THR B CA 1
ATOM 2246 C C . THR B 1 123 ? 5.133 -26.297 0.341 1 77.81 123 THR B C 1
ATOM 2248 O O . THR B 1 123 ? 4.027 -26.828 0.226 1 77.81 123 THR B O 1
ATOM 2251 N N . ASP B 1 124 ? 5.625 -25.969 1.495 1 78.88 124 ASP B N 1
ATOM 2252 C CA . ASP B 1 124 ? 4.828 -26.031 2.717 1 78.88 124 ASP B CA 1
ATOM 2253 C C . ASP B 1 124 ? 3.623 -25.094 2.633 1 78.88 124 ASP B C 1
ATOM 2255 O O . ASP B 1 124 ? 2.633 -25.297 3.342 1 78.88 124 ASP B O 1
ATOM 2259 N N . GLU B 1 125 ? 3.617 -24.203 1.713 1 81.31 125 GLU B N 1
ATOM 2260 C CA . GLU B 1 125 ? 2.584 -23.172 1.698 1 81.31 125 GLU B CA 1
ATOM 2261 C C . GLU B 1 125 ? 1.729 -23.266 0.437 1 81.31 125 GLU B C 1
ATOM 2263 O O . GLU B 1 125 ? 0.646 -22.688 0.371 1 81.31 125 GLU B O 1
ATOM 2268 N N . THR B 1 126 ? 2.25 -24 -0.532 1 84.88 126 THR B N 1
ATOM 2269 C CA . THR B 1 126 ? 1.553 -24.031 -1.812 1 84.88 126 THR B CA 1
ATOM 2270 C C . THR B 1 126 ? 1.673 -25.406 -2.463 1 84.88 126 THR B C 1
ATOM 2272 O O . THR B 1 126 ? 2.584 -26.172 -2.143 1 84.88 126 THR B O 1
ATOM 2275 N N . GLN B 1 127 ? 0.639 -25.672 -3.26 1 89.81 127 GLN B N 1
ATOM 2276 C CA . GLN B 1 127 ? 0.664 -26.891 -4.066 1 89.81 127 GLN B CA 1
ATOM 2277 C C . GLN B 1 127 ? 0.207 -26.625 -5.496 1 89.81 127 GLN B C 1
ATOM 2279 O O . GLN B 1 127 ? -0.314 -25.547 -5.789 1 89.81 127 GLN B O 1
ATOM 2284 N N . ASN B 1 128 ? 0.612 -27.531 -6.387 1 93.12 128 ASN B N 1
ATOM 2285 C CA . ASN B 1 128 ? 0.16 -27.5 -7.773 1 93.12 128 ASN B CA 1
ATOM 2286 C C . ASN B 1 128 ? 0.537 -26.188 -8.453 1 93.12 128 ASN B C 1
ATOM 2288 O O . ASN B 1 128 ? -0.314 -25.531 -9.055 1 93.12 128 ASN B O 1
ATOM 2292 N N . ILE B 1 129 ? 1.754 -25.812 -8.25 1 95.81 129 ILE B N 1
ATOM 2293 C CA . ILE B 1 129 ? 2.283 -24.641 -8.938 1 95.81 129 ILE B CA 1
ATOM 2294 C C . ILE B 1 129 ? 2.416 -24.922 -10.43 1 95.81 129 ILE B C 1
ATOM 2296 O O . ILE B 1 129 ? 3.021 -25.922 -10.828 1 95.81 129 ILE B O 1
ATOM 2300 N N . HIS B 1 130 ? 1.825 -24.062 -11.234 1 95.62 130 HIS B N 1
ATOM 2301 C CA . HIS B 1 130 ? 1.889 -24.344 -12.664 1 95.62 130 HIS B CA 1
ATOM 2302 C C . HIS B 1 130 ? 1.58 -23.078 -13.477 1 95.62 130 HIS B C 1
ATOM 2304 O O . HIS B 1 130 ? 0.988 -22.125 -12.961 1 95.62 130 HIS B O 1
ATOM 2310 N N . TRP B 1 131 ? 2 -23.141 -14.695 1 97.19 131 TRP B N 1
ATOM 2311 C CA . TRP B 1 131 ? 1.639 -22.109 -15.664 1 97.19 131 TRP B CA 1
ATOM 2312 C C . TRP B 1 131 ? 0.255 -22.391 -16.25 1 97.19 131 TRP B C 1
ATOM 2314 O O . TRP B 1 131 ? 0.003 -23.453 -16.797 1 97.19 131 TRP B O 1
ATOM 2324 N N . GLN B 1 132 ? -0.597 -21.422 -16.062 1 97.81 132 GLN B N 1
ATOM 2325 C CA . GLN B 1 132 ? -1.946 -21.531 -16.609 1 97.81 132 GLN B CA 1
ATOM 2326 C C . GLN B 1 132 ? -2.162 -20.547 -17.75 1 97.81 132 GLN B C 1
ATOM 2328 O O . GLN B 1 132 ? -1.74 -19.391 -17.656 1 97.81 132 GLN B O 1
ATOM 2333 N N . LYS B 1 133 ? -2.787 -21.031 -18.812 1 98.25 133 LYS B N 1
ATOM 2334 C CA . LYS B 1 133 ? -3.131 -20.109 -19.906 1 98.25 133 LYS B CA 1
ATOM 2335 C C . LYS B 1 133 ? -3.945 -18.922 -19.375 1 98.25 133 LYS B C 1
ATOM 2337 O O . LYS B 1 133 ? -4.883 -19.109 -18.594 1 98.25 133 LYS B O 1
ATOM 2342 N N . ALA B 1 134 ? -3.572 -17.781 -19.828 1 98.12 134 ALA B N 1
ATOM 2343 C CA . ALA B 1 134 ? -4.234 -16.562 -19.359 1 98.12 134 ALA B CA 1
ATOM 2344 C C . ALA B 1 134 ? -5.727 -16.594 -19.672 1 98.12 134 ALA B C 1
ATOM 2346 O O . ALA B 1 134 ? -6.547 -16.141 -18.875 1 98.12 134 ALA B O 1
ATOM 2347 N N . ASP B 1 135 ? -6.074 -17.172 -20.797 1 97.5 135 ASP B N 1
ATOM 2348 C CA . ASP B 1 135 ? -7.473 -17.234 -21.203 1 97.5 135 ASP B CA 1
ATOM 2349 C C . ASP B 1 135 ? -8.297 -18.078 -20.234 1 97.5 135 ASP B C 1
ATOM 2351 O O . ASP B 1 135 ? -9.469 -17.797 -19.984 1 97.5 135 ASP B O 1
ATOM 2355 N N . PHE B 1 136 ? -7.73 -19.06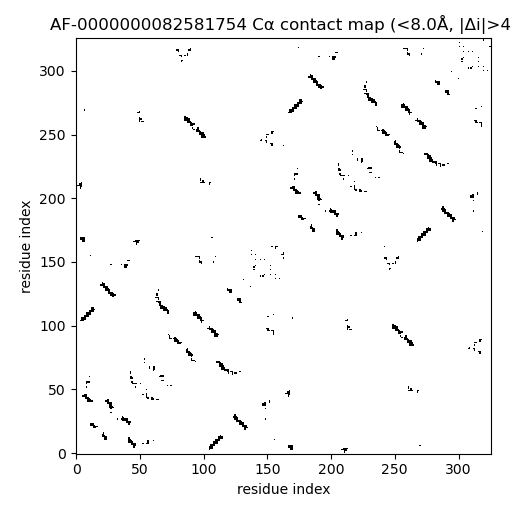2 -19.766 1 97.5 136 PHE B N 1
ATOM 2356 C CA . PHE B 1 136 ? -8.414 -19.922 -18.812 1 97.5 136 PHE B CA 1
ATOM 2357 C C . PHE B 1 136 ? -8.688 -19.156 -17.516 1 97.5 136 PHE B C 1
ATOM 2359 O O . PHE B 1 136 ? -9.781 -19.25 -16.953 1 97.5 136 PHE B O 1
ATOM 2366 N N . ILE B 1 137 ? -7.719 -18.422 -17.047 1 97.94 137 ILE B N 1
ATOM 2367 C CA . ILE B 1 137 ? -7.867 -17.625 -15.836 1 97.94 137 ILE B CA 1
ATOM 2368 C C . ILE B 1 137 ? -8.969 -16.594 -16.031 1 97.94 137 ILE B C 1
ATOM 2370 O O . ILE B 1 137 ? -9.805 -16.391 -15.148 1 97.94 137 ILE B O 1
ATOM 2374 N N . LEU B 1 138 ? -8.922 -15.977 -17.203 1 98 138 LEU B N 1
ATOM 2375 C CA . LEU B 1 138 ? -9.953 -15 -17.531 1 98 138 LEU B CA 1
ATOM 2376 C C . LEU B 1 138 ? -11.344 -15.617 -17.438 1 98 138 LEU B C 1
ATOM 2378 O O . LEU B 1 138 ? -12.242 -15.039 -16.828 1 98 138 LEU B O 1
ATOM 2382 N N . ASP B 1 139 ? -11.492 -16.766 -18 1 98 139 ASP B N 1
ATOM 2383 C CA . ASP B 1 139 ? -12.773 -17.453 -18 1 98 139 ASP B CA 1
ATOM 2384 C C . ASP B 1 139 ? -13.203 -17.797 -16.578 1 98 139 ASP B C 1
ATOM 2386 O O . ASP B 1 139 ? -14.367 -17.641 -16.203 1 98 139 ASP B O 1
ATOM 2390 N N . MET B 1 140 ? -12.297 -18.266 -15.781 1 97.19 140 MET B N 1
ATOM 2391 C CA . MET B 1 140 ? -12.594 -18.625 -14.398 1 97.19 140 MET B CA 1
ATOM 2392 C C . MET B 1 140 ? -13.016 -17.391 -13.594 1 97.19 140 MET B C 1
ATOM 2394 O O . MET B 1 140 ? -13.922 -17.469 -12.766 1 97.19 140 MET B O 1
ATOM 2398 N N . LEU B 1 141 ? -12.359 -16.281 -13.812 1 96.88 141 LEU B N 1
ATOM 2399 C CA . LEU B 1 141 ? -12.695 -15.047 -13.117 1 96.88 141 LEU B CA 1
ATOM 2400 C C . LEU B 1 141 ? -14.117 -14.602 -13.445 1 96.88 141 LEU B C 1
ATOM 2402 O O . LEU B 1 141 ? -14.812 -14.055 -12.586 1 96.88 141 LEU B O 1
ATOM 2406 N N . LYS B 1 142 ? -14.523 -14.844 -14.648 1 96.38 142 LYS B N 1
ATOM 2407 C CA . LYS B 1 142 ? -15.859 -14.445 -15.094 1 96.38 142 LYS B CA 1
ATOM 2408 C C . LYS B 1 142 ? -16.922 -15.398 -14.57 1 96.38 142 LYS B C 1
ATOM 2410 O O . LYS B 1 142 ? -18.031 -14.969 -14.211 1 96.38 142 LYS B O 1
ATOM 2415 N N . THR B 1 143 ? -16.594 -16.656 -14.461 1 96.62 143 THR B N 1
ATOM 2416 C CA . THR B 1 143 ? -17.609 -17.656 -14.219 1 96.62 143 THR B CA 1
ATOM 2417 C C . THR B 1 143 ? -17.625 -18.078 -12.75 1 96.62 143 THR B C 1
ATOM 2419 O O . THR B 1 143 ? -18.672 -18.453 -12.211 1 96.62 143 THR B O 1
ATOM 2422 N N . ASN B 1 144 ? -16.422 -18.062 -12.156 1 96.38 144 ASN B N 1
ATOM 2423 C CA . ASN B 1 144 ? -16.297 -18.547 -10.789 1 96.38 144 ASN B CA 1
ATOM 2424 C C . ASN B 1 144 ? -15.211 -17.812 -10.023 1 96.38 144 ASN B C 1
ATOM 2426 O O . ASN B 1 144 ? -14.25 -18.422 -9.555 1 96.38 144 ASN B O 1
ATOM 2430 N N . PRO B 1 145 ? -15.414 -16.516 -9.844 1 95.06 145 PRO B N 1
ATOM 2431 C CA . PRO B 1 145 ? -14.406 -15.734 -9.117 1 95.06 145 PRO B CA 1
ATOM 2432 C C . PRO B 1 145 ? -14.172 -16.25 -7.695 1 95.06 145 PRO B C 1
ATOM 2434 O O . PRO B 1 145 ? -13.094 -16.047 -7.133 1 95.06 145 PRO B O 1
ATOM 2437 N N . ASP B 1 146 ? -15.078 -17.016 -7.137 1 96 146 ASP B N 1
ATOM 2438 C CA . ASP B 1 146 ? -14.992 -17.531 -5.77 1 96 146 ASP B CA 1
ATOM 2439 C C . ASP B 1 146 ? -13.953 -18.641 -5.66 1 96 146 ASP B C 1
ATOM 2441 O O . ASP B 1 146 ? -13.609 -19.062 -4.555 1 96 146 ASP B O 1
ATOM 2445 N N . SER B 1 147 ? -13.406 -19.062 -6.777 1 96.5 147 SER B N 1
ATOM 2446 C CA . SER B 1 147 ? -12.359 -20.078 -6.777 1 96.5 147 SER B CA 1
ATOM 2447 C C . SER B 1 147 ? -10.992 -19.469 -6.5 1 96.5 147 SER B C 1
ATOM 2449 O O . SER B 1 147 ? -10.031 -20.203 -6.215 1 96.5 147 SER B O 1
ATOM 2451 N N . PHE B 1 148 ? -10.93 -18.141 -6.594 1 97.06 148 PHE B N 1
ATOM 2452 C CA . PHE B 1 148 ? -9.672 -17.422 -6.359 1 97.06 148 PHE B CA 1
ATOM 2453 C C . PHE B 1 148 ? -9.602 -16.906 -4.926 1 97.06 148 PHE B C 1
ATOM 2455 O O . PHE B 1 148 ? -10.633 -16.562 -4.336 1 97.06 148 PHE B O 1
ATOM 2462 N N . PHE B 1 149 ? -8.391 -16.938 -4.375 1 95.69 149 PHE B N 1
ATOM 2463 C CA . PHE B 1 149 ? -8.203 -16.25 -3.107 1 95.69 149 PHE B CA 1
ATOM 2464 C C . PHE B 1 149 ? -8.594 -14.773 -3.238 1 95.69 149 PHE B C 1
ATOM 2466 O O . PHE B 1 149 ? -8.164 -14.094 -4.172 1 95.69 149 PHE B O 1
ATOM 2473 N N . LEU B 1 150 ? -9.344 -14.234 -2.379 1 95.88 150 LEU B N 1
ATOM 2474 C CA . LEU B 1 150 ? -10.039 -12.953 -2.457 1 95.88 150 LEU B CA 1
ATOM 2475 C C . LEU B 1 150 ? -9.062 -11.82 -2.742 1 95.88 150 LEU B C 1
ATOM 2477 O O . LEU B 1 150 ? -9.391 -10.875 -3.471 1 95.88 150 LEU B O 1
ATOM 2481 N N . MET B 1 151 ? -7.82 -11.938 -2.248 1 97 151 MET B N 1
ATOM 2482 C CA . MET B 1 151 ? -6.879 -10.82 -2.295 1 97 151 MET B CA 1
ATOM 2483 C C . MET B 1 151 ? -6.32 -10.641 -3.703 1 97 151 MET B C 1
ATOM 2485 O O . MET B 1 151 ? -5.738 -9.602 -4.016 1 97 151 MET B O 1
ATOM 2489 N N . HIS B 1 152 ? -6.527 -11.617 -4.543 1 98 152 HIS B N 1
ATOM 2490 C CA . HIS B 1 152 ? -5.895 -11.57 -5.855 1 98 152 HIS B CA 1
ATOM 2491 C C . HIS B 1 152 ? -6.906 -11.242 -6.949 1 98 152 HIS B C 1
ATOM 2493 O O . HIS B 1 152 ? -6.527 -10.953 -8.086 1 98 152 HIS B O 1
ATOM 2499 N N . VAL B 1 153 ? -8.18 -11.273 -6.605 1 97.75 153 VAL B N 1
ATOM 2500 C CA . VAL B 1 153 ? -9.25 -11.234 -7.594 1 97.75 153 VAL B CA 1
ATOM 2501 C C . VAL B 1 153 ? -9.234 -9.898 -8.328 1 97.75 153 VAL B C 1
ATOM 2503 O O . VAL B 1 153 ? -9.227 -9.867 -9.562 1 97.75 153 VAL B O 1
ATOM 2506 N N . ASN B 1 154 ? -9.148 -8.781 -7.613 1 98.31 154 ASN B N 1
ATOM 2507 C CA . ASN B 1 154 ? -9.195 -7.469 -8.25 1 98.31 154 ASN B CA 1
ATOM 2508 C C . ASN B 1 154 ? -7.965 -7.215 -9.109 1 98.31 154 ASN B C 1
ATOM 2510 O O . ASN B 1 154 ? -8.07 -6.645 -10.203 1 98.31 154 ASN B O 1
ATOM 2514 N N . ALA B 1 155 ? -6.82 -7.59 -8.656 1 98.44 155 ALA B N 1
ATOM 2515 C CA . ALA B 1 155 ? -5.605 -7.41 -9.445 1 98.44 155 ALA B CA 1
ATOM 2516 C C . ALA B 1 155 ? -5.668 -8.211 -10.742 1 98.44 155 ALA B C 1
ATOM 2518 O O . ALA B 1 155 ? -5.27 -7.719 -11.805 1 98.44 155 ALA B O 1
ATOM 2519 N N . LEU B 1 156 ? -6.195 -9.445 -10.609 1 98.5 156 LEU B N 1
ATOM 2520 C CA . LEU B 1 156 ? -6.328 -10.281 -11.797 1 98.5 156 LEU B CA 1
ATOM 2521 C C . LEU B 1 156 ? -7.391 -9.719 -12.734 1 98.5 156 LEU B C 1
ATOM 2523 O O . LEU B 1 156 ? -7.203 -9.727 -13.961 1 98.5 156 LEU B O 1
ATOM 2527 N N . LYS B 1 157 ? -8.477 -9.281 -12.203 1 98 157 LYS B N 1
ATOM 2528 C CA . LYS B 1 157 ? -9.484 -8.625 -13.031 1 98 157 LYS B CA 1
ATOM 2529 C C . LYS B 1 157 ? -8.906 -7.406 -13.742 1 98 157 LYS B C 1
ATOM 2531 O O . LYS B 1 157 ? -9.188 -7.176 -14.914 1 98 157 LYS B O 1
ATOM 2536 N N . LYS B 1 158 ? -8.141 -6.625 -13.031 1 98.06 158 LYS B N 1
ATOM 2537 C CA . LYS B 1 158 ? -7.48 -5.473 -13.633 1 98.06 158 LYS B CA 1
ATOM 2538 C C . LYS B 1 158 ? -6.562 -5.902 -14.781 1 98.06 158 LYS B C 1
ATOM 2540 O O . LYS B 1 158 ? -6.559 -5.281 -15.844 1 98.06 158 LYS B O 1
ATOM 2545 N N . TYR B 1 159 ? -5.844 -6.934 -14.555 1 98.12 159 TYR B N 1
ATOM 2546 C CA . TYR B 1 159 ? -4.926 -7.48 -15.547 1 98.12 159 TYR B CA 1
ATOM 2547 C C . TYR B 1 159 ? -5.648 -7.789 -16.844 1 98.12 159 TYR B C 1
ATOM 2549 O O . TYR B 1 159 ? -5.117 -7.551 -17.938 1 98.12 159 TYR B O 1
ATOM 2557 N N . PHE B 1 160 ? -6.879 -8.227 -16.719 1 97.88 160 PHE B N 1
ATOM 2558 C CA . PHE B 1 160 ? -7.656 -8.617 -17.891 1 97.88 160 PHE B CA 1
ATOM 2559 C C . PHE B 1 160 ? -8.594 -7.488 -18.312 1 97.88 160 PHE B C 1
ATOM 2561 O O . PHE B 1 160 ? -9.516 -7.703 -19.109 1 97.88 160 PHE B O 1
ATOM 2568 N N . LYS B 1 161 ? -8.453 -6.293 -17.719 1 95.12 161 LYS B N 1
ATOM 2569 C CA . LYS B 1 161 ? -9.227 -5.098 -18.047 1 95.12 161 LYS B CA 1
ATOM 2570 C C . LYS B 1 161 ? -10.711 -5.309 -17.781 1 95.12 161 LYS B C 1
ATOM 2572 O O . LYS B 1 161 ? -11.555 -4.895 -18.578 1 95.12 161 LYS B O 1
ATOM 2577 N N . LEU B 1 162 ? -10.922 -6.094 -16.688 1 89.69 162 LEU B N 1
ATOM 2578 C CA . LEU B 1 162 ? -12.297 -6.348 -16.266 1 89.69 162 LEU B CA 1
ATOM 2579 C C . LEU B 1 162 ? -12.719 -5.379 -15.172 1 89.69 162 LEU B C 1
ATOM 2581 O O . LEU B 1 162 ? -13.844 -5.441 -14.68 1 89.69 162 LEU B O 1
ATOM 2585 N N . LEU B 1 163 ? -11.711 -4.562 -14.68 1 82.5 163 LEU B N 1
ATOM 2586 C CA . LEU B 1 163 ? -12 -3.652 -13.57 1 82.5 163 LEU B CA 1
ATOM 2587 C C . LEU B 1 163 ? -12.422 -2.283 -14.094 1 82.5 163 LEU B C 1
ATOM 2589 O O . LEU B 1 163 ? -11.883 -1.802 -15.094 1 82.5 163 LEU B O 1
#

Foldseek 3Di:
DDDDAFEKEFEFAWDDDPNFIWTKKWFWDAPPCPPRGRFIETQMDTADPPRDRVNRHQVSCCQFWVKGWPDWPFPVVKDWDADPRDIDIDTDALDWFFDPDDDHTYIYGYTYTYIDDHTDCGHNTTHDIDIDTLVVVVVCLVPPVVSHDPRCSVVSCVVVVND/DDDDAFEKEFEFAWDDDPNFIWTKKWFWDAPPCPPRGRFIETQMDTADPPRDRVNRHQVSCCQFWVKGWDDWPFPVVKDWDADPRDIDIDTDALDWFFDPDDDHTYIYGYTYTYIDDHTDCGHNTTHDIDIDTLVVVVVCLVPPVVSHDPRCSVVSCVVVVND

Secondary structure (DSSP, 8-state):
---B-EEEEEEEEEEEETTEEEEEEEEE--TT-GGGTT-EE-SEEEPBTT--HHHHHHHHHHHHH--EEEEETTGGG-EEEEETTEEEEEE--SEEEEESSSS--EEEEEEEEEEES---S--SSEEEEEEEEHHHHHHHHHH-GGGB-HHHHHHHHHHTT--/---B-EEEEEEEEEEEETTEEEEEEEEE--TT-GGGTT-EE-SEEEPBTT--HHHHHHHHHHHHH--EEEEETTGGG-EEEEETTEEEEEE--SEEEEESSSS--EEEEEEEEEEES---S--SSEEEEEEEEHHHHHHHHHH-GGGB-HHHHHHHHHHTT--

Nearest PDB structures (foldseek):
  2fkb-assembly2_B  TM=7.869E-01  e=1.015E-06  Escherichia coli K-12
  1soi-assembly1_A-2  TM=6.560E-01  e=1.231E-07  Deinococcus radiodurans
  1q54-assembly1_A  TM=7.217E-01  e=1.284E-06  Escherichia coli
  5gg6-assembly2_B  TM=7.357E-01  e=1.794E-05  Mycolicibacterium smegmatis MC2 155
  5t3p-assembly1_A  TM=7.206E-01  e=3.843E-05  Homo sapiens

Radius of gyration: 20.47 Å; Cα contacts (8 Å, |Δi|>4): 766; chains: 2; bounding box: 40×63×52 Å

Organism: NCBI:txid2716538

Solvent-accessible surface area (backbone atoms only — not comparable to full-atom values): 16950 Å² total; per-residue (Å²): 128,93,56,60,27,33,36,28,31,32,39,52,34,47,49,73,58,97,89,38,53,28,33,48,36,27,26,37,37,46,95,84,37,67,89,56,40,68,20,36,36,52,51,51,41,69,32,43,56,41,46,50,68,67,56,37,42,42,49,32,34,28,69,58,34,48,29,44,69,76,43,54,64,51,61,88,71,41,44,75,50,72,37,88,88,27,40,30,39,31,44,64,63,75,31,34,29,34,32,52,45,76,95,60,42,38,38,34,39,28,32,46,29,32,62,46,79,59,73,41,72,66,38,86,52,28,34,68,56,42,78,37,52,42,67,57,53,53,51,40,52,73,76,44,50,64,48,36,39,62,81,47,46,63,52,53,31,43,74,69,68,70,104,130,95,56,58,26,33,35,27,30,32,40,52,34,46,49,74,58,95,88,39,53,28,32,47,35,28,24,36,36,45,95,86,37,68,90,56,40,68,20,37,36,50,50,52,40,70,31,43,56,40,47,49,69,68,56,37,42,42,48,32,34,28,68,57,35,47,30,44,68,75,43,54,64,51,61,87,72,41,45,75,49,72,36,88,89,28,39,33,40,31,43,65,62,75,31,34,30,33,33,52,46,76,95,61,40,38,37,34,39,28,32,48,30,32,62,47,79,60,73,41,71,66,38,86,54,26,33,70,54,43,78,38,52,42,68,58,52,53,51,39,53,73,75,44,48,63,49,36,39,62,81,48,47,63,52,51,32,43,74,70,68,70,103

Sequence (326 aa):
MEKFAKPAVGAIIEKEIDGEKFILVQERQKEYGGKENGMLEIPAGKIREYENVFEALRREVKEETGLIITKINGEECSAQSCVNGNKVISFQPYCVTQNLSGAYSLILNTFLCEAEGVLAESTDETQNIHWQKADFILDMLKTNPDSFFLMHVNALKKYFKLLMEKFAKPAVGAIIEKEIDGEKFILVQERQKEYGGKENGMLEIPAGKIREYENVFEALRREVKEETGLIITKINGEECSAQSCVNGNKVISFQPYCVTQNLSGAYSLILNTFLCEAEGVLAESTDETQNIHWQKADFILDMLKTNPDSFFLMHVNALKKYFKLL